Protein AF-D5GHF2-F1 (afdb_monomer)

pLDDT: mean 89.89, std 15.56, range [39.91, 98.56]

Sequence (178 aa):
MADIPEQTDSQILPQPGMESVSQVAEILALLQQLQQGQAALHEGQVSLQQAQTALQEGQAALQQGQTDFRGEQAALLEGQADILQQVDELRDEGSRQDKNSIARVINNNARLDDTLLEPFYGINGQLVPHFPPTLGHAKRLRSDRVDALLLALGLGVAGSLAVRQTRFKRYIGLRDDE

Secondary structure (DSSP, 8-state):
------------PPPTTHHHHHHHHHHHHHHHHHHHHHHHHHHHHHHHHHHHHHHHHHHHHHHHHHHHHHHHHHHHHHHHHHHHHHHHHHHHHHHHHHHHHHHHHHHTT--STTPBPPPPB-TTSSBPTT--SBHHHHHT--HHHHHHHHHHTT----S-HHHHHHHHHHHTTPPP--

Foldseek 3Di:
DDDDDDDDDPPDDDDPPPVVVVVVVVVVVVVVVVVVVVVVVVVVVVVVVVVVVVVVVVVVVVVVVVVVVVVVVVVVVVVVVVVVVVVVLVVLVVVQVVQLVVQLVQQLPADDQAAAGRFHQFSVSHTQPPGQGGNVSLVPDDLVRLQSNCVRNVHDSDDDPVVSSCVNCVSSNHDDDD

Solvent-accessible surface area (backbone atoms only — not comparable to full-atom values): 10115 Å² total; per-residue (Å²): 135,84,88,85,84,89,80,84,79,80,80,81,75,87,70,90,65,60,66,62,55,53,53,53,52,51,52,53,52,51,52,52,51,49,52,51,52,51,50,54,51,49,52,50,52,54,52,51,50,51,53,50,52,54,50,52,52,52,51,51,52,51,53,49,53,53,51,52,52,52,51,53,52,50,52,52,52,50,52,49,53,53,49,52,53,52,52,51,53,51,50,49,49,48,55,36,50,53,53,35,50,52,20,19,60,58,22,46,68,56,82,48,51,78,34,70,39,60,68,47,48,18,81,84,66,41,73,39,79,87,56,53,61,19,46,44,49,56,76,66,60,50,65,73,57,47,43,54,52,28,52,39,60,72,41,80,75,71,74,55,64,66,57,43,49,50,52,50,37,53,70,50,28,38,76,79,87,128

Organism: Tuber melanosporum (strain Mel28) (NCBI:txid656061)

Structure (mmCIF, N/CA/C/O backbone):
data_AF-D5GHF2-F1
#
_entry.id   AF-D5GHF2-F1
#
loop_
_atom_site.group_PDB
_atom_site.id
_atom_site.type_symbol
_atom_site.label_atom_id
_atom_site.label_alt_id
_atom_site.label_comp_id
_atom_site.label_asym_id
_atom_site.label_entity_id
_atom_site.label_seq_id
_atom_site.pdbx_PDB_ins_code
_atom_site.Cartn_x
_atom_site.Cartn_y
_atom_site.Cartn_z
_atom_site.occupancy
_atom_site.B_iso_or_equiv
_atom_site.auth_seq_id
_atom_site.auth_comp_id
_atom_site.auth_asym_id
_atom_site.auth_atom_id
_atom_site.pdbx_PDB_model_num
ATOM 1 N N . MET A 1 1 ? -44.697 -1.877 135.634 1.00 39.91 1 MET A N 1
ATOM 2 C CA . MET A 1 1 ? -45.673 -1.977 134.528 1.00 39.91 1 MET A CA 1
ATOM 3 C C . MET A 1 1 ? -45.343 -0.811 133.597 1.00 39.91 1 MET A C 1
ATOM 5 O O . MET A 1 1 ? -45.721 0.297 133.934 1.00 39.91 1 MET A O 1
ATOM 9 N N . ALA A 1 2 ? -44.311 -0.902 132.744 1.00 41.69 2 ALA A N 1
ATOM 10 C CA . ALA A 1 2 ? -44.258 -1.582 131.430 1.00 41.69 2 ALA A CA 1
ATOM 11 C C . ALA A 1 2 ? -45.356 -1.015 130.501 1.00 41.69 2 ALA A C 1
ATOM 13 O O . ALA A 1 2 ? -46.515 -1.352 130.712 1.00 41.69 2 ALA A O 1
ATOM 14 N N . ASP A 1 3 ? -45.119 0.084 129.776 1.00 46.72 3 ASP A N 1
ATOM 15 C CA . ASP A 1 3 ? -44.357 0.266 128.514 1.00 46.72 3 ASP A CA 1
ATOM 16 C C . ASP A 1 3 ? -45.154 -0.210 127.280 1.00 46.72 3 ASP A C 1
ATOM 18 O O . ASP A 1 3 ? -45.457 -1.394 127.148 1.00 46.72 3 ASP A O 1
ATOM 22 N N . ILE A 1 4 ? -45.538 0.739 126.417 1.00 42.16 4 ILE A N 1
ATOM 23 C CA . ILE A 1 4 ? -46.187 0.515 125.114 1.00 42.16 4 ILE A CA 1
ATOM 24 C C . ILE A 1 4 ? -45.544 1.485 124.113 1.00 42.16 4 ILE A C 1
ATOM 26 O O . ILE A 1 4 ? -45.724 2.696 124.270 1.00 42.16 4 ILE A O 1
ATOM 30 N N . PRO A 1 5 ? -44.857 0.999 123.066 1.00 54.38 5 PRO A N 1
ATOM 31 C CA . PRO A 1 5 ? -44.551 1.795 121.892 1.00 54.38 5 PRO A CA 1
ATOM 32 C C . PRO A 1 5 ? -45.565 1.512 120.774 1.00 54.38 5 PRO A C 1
ATOM 34 O O . PRO A 1 5 ? -45.896 0.368 120.465 1.00 54.38 5 PRO A O 1
ATOM 37 N N . GLU A 1 6 ? -46.041 2.583 120.150 1.00 46.91 6 GLU A N 1
ATOM 38 C CA . GLU A 1 6 ? -46.892 2.569 118.964 1.00 46.91 6 GLU A CA 1
ATOM 39 C C . GLU A 1 6 ? -45.982 2.610 117.723 1.00 46.91 6 GLU A C 1
ATOM 41 O O . GLU A 1 6 ? -45.467 3.662 117.345 1.00 46.91 6 GLU A O 1
ATOM 46 N N . GLN A 1 7 ? -45.716 1.450 117.112 1.00 46.84 7 GLN A N 1
ATOM 47 C CA . GLN A 1 7 ? -45.112 1.379 115.778 1.00 46.84 7 GLN A CA 1
ATOM 48 C C . GLN A 1 7 ? -46.223 1.339 114.728 1.00 46.84 7 GLN A C 1
ATOM 50 O O . GLN A 1 7 ? -46.956 0.362 114.598 1.00 46.84 7 GLN A O 1
ATOM 55 N N . THR A 1 8 ? -46.333 2.431 113.979 1.00 46.12 8 THR A N 1
ATOM 56 C CA . THR A 1 8 ? -47.147 2.551 112.772 1.00 46.12 8 THR A CA 1
ATOM 57 C C . THR A 1 8 ? -46.441 1.836 111.624 1.00 46.12 8 THR A C 1
ATOM 59 O O . THR A 1 8 ? -45.516 2.362 111.007 1.00 46.12 8 THR A O 1
ATOM 62 N N . ASP A 1 9 ? -46.885 0.616 111.342 1.00 44.94 9 ASP A N 1
ATOM 63 C CA . ASP A 1 9 ? -46.456 -0.172 110.192 1.00 44.94 9 ASP A CA 1
ATOM 64 C C . ASP 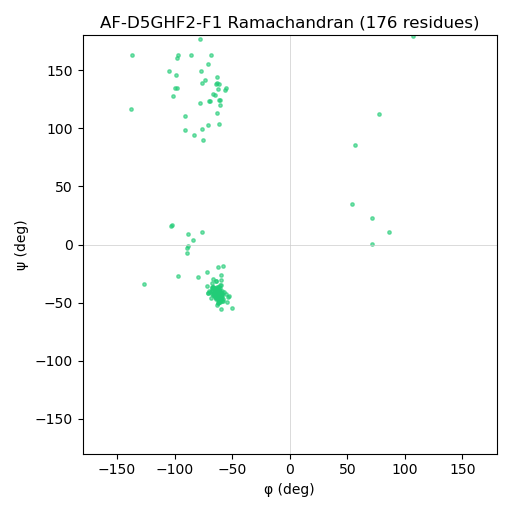A 1 9 ? -47.274 0.273 108.965 1.00 44.94 9 ASP A C 1
ATOM 66 O O . ASP A 1 9 ? -48.417 -0.138 108.751 1.00 44.94 9 ASP A O 1
ATOM 70 N N . SER A 1 10 ? -46.724 1.212 108.190 1.00 46.22 10 SER A N 1
ATOM 71 C CA . SER A 1 10 ? -47.306 1.631 106.911 1.00 46.22 10 SER A CA 1
ATOM 72 C C . SER A 1 10 ? -47.040 0.558 105.857 1.00 46.22 10 SER A C 1
ATOM 74 O O . SER A 1 10 ? -46.039 0.601 105.143 1.00 46.22 10 SER A O 1
ATOM 76 N N . GLN A 1 11 ? -47.958 -0.402 105.746 1.00 47.00 11 GLN A N 1
ATOM 77 C CA . GLN A 1 11 ? -48.045 -1.301 104.598 1.00 47.00 11 GLN A CA 1
ATOM 78 C C . GLN A 1 11 ? -48.324 -0.490 103.327 1.00 47.00 11 GLN A C 1
ATOM 80 O O . GLN A 1 11 ? -49.441 -0.042 103.068 1.00 47.00 11 GLN A O 1
ATOM 85 N N . ILE A 1 12 ? -47.284 -0.313 102.516 1.00 50.50 12 ILE A N 1
ATOM 86 C CA . ILE A 1 12 ? -47.391 0.165 101.140 1.00 50.50 12 ILE A CA 1
ATOM 87 C C . ILE A 1 12 ? -48.023 -0.970 100.323 1.00 50.50 12 ILE A C 1
ATOM 89 O O . ILE A 1 12 ? -47.364 -1.958 100.001 1.00 50.50 12 ILE A O 1
ATOM 93 N N . LEU A 1 13 ? -49.315 -0.845 100.008 1.00 49.00 13 LEU A N 1
ATOM 94 C CA . LEU A 1 13 ? -49.972 -1.693 99.012 1.00 49.00 13 LEU A CA 1
ATOM 95 C C . LEU A 1 13 ? -49.334 -1.475 97.623 1.00 49.00 13 LEU A C 1
ATOM 97 O O . LEU A 1 13 ? -49.103 -0.323 97.241 1.00 49.00 13 LEU A O 1
ATOM 101 N N . PRO A 1 14 ? -49.114 -2.535 96.823 1.00 51.91 14 PRO A N 1
ATOM 102 C CA . PRO A 1 14 ? -48.697 -2.383 95.436 1.00 51.91 14 PRO A CA 1
ATOM 103 C C . PRO A 1 14 ? -49.859 -1.819 94.606 1.00 51.91 14 PRO A C 1
ATOM 105 O O . PRO A 1 14 ? -50.960 -2.370 94.589 1.00 51.91 14 PRO A O 1
ATOM 108 N N . GLN A 1 15 ? -49.623 -0.688 93.938 1.00 52.28 15 GLN A N 1
ATOM 109 C CA . GLN A 1 15 ? -50.611 -0.009 93.098 1.00 52.28 15 GLN A CA 1
ATOM 110 C C . GLN A 1 15 ? -50.756 -0.713 91.729 1.00 52.28 15 GLN A C 1
ATOM 112 O O . GLN A 1 15 ? -49.781 -0.760 90.978 1.00 52.28 15 GLN A O 1
ATOM 117 N N . PRO A 1 16 ? -51.958 -1.177 91.334 1.00 52.69 16 PRO A N 1
ATOM 118 C CA . PRO A 1 16 ? -52.186 -1.976 90.119 1.00 52.69 16 PRO A CA 1
ATOM 119 C C . PRO A 1 16 ? -52.169 -1.186 88.788 1.00 52.69 16 PRO A C 1
ATOM 121 O O . PRO A 1 16 ? -52.554 -1.714 87.750 1.00 52.69 16 PRO A O 1
ATOM 124 N N . GLY A 1 17 ? -51.738 0.082 88.783 1.00 56.25 17 GLY A N 1
ATOM 125 C CA . GLY A 1 17 ? -51.755 0.948 87.592 1.00 56.25 17 GLY A CA 1
ATOM 126 C C . GLY A 1 17 ? -50.435 1.047 86.817 1.00 56.25 17 GLY A C 1
ATOM 127 O O . GLY A 1 17 ? -50.460 1.290 85.611 1.00 56.25 17 GLY A O 1
ATOM 128 N N . MET A 1 18 ? -49.281 0.851 87.468 1.00 53.31 18 MET A N 1
ATOM 129 C CA . MET A 1 18 ? -47.971 1.134 86.852 1.00 53.31 18 MET A CA 1
ATOM 130 C C . MET A 1 18 ? -47.464 0.034 85.903 1.00 53.31 18 MET A C 1
ATOM 132 O O . MET A 1 18 ? -46.771 0.351 84.938 1.00 53.31 18 MET A O 1
ATOM 136 N N . GLU A 1 19 ? -47.845 -1.233 86.103 1.00 58.78 19 GLU A N 1
ATOM 137 C CA . GLU A 1 19 ? -47.429 -2.340 85.219 1.00 58.78 19 GLU A CA 1
ATOM 138 C C . GLU A 1 19 ? -48.016 -2.219 83.801 1.00 58.78 19 GLU A C 1
ATOM 140 O O . GLU A 1 19 ? -47.320 -2.477 82.819 1.00 58.78 19 GLU A O 1
ATOM 145 N N . SER A 1 20 ? -49.263 -1.747 83.668 1.00 66.06 20 SER A N 1
ATOM 146 C CA . SER A 1 20 ? -49.918 -1.571 82.358 1.00 66.06 20 SER A CA 1
ATOM 147 C C . SER A 1 20 ? -49.278 -0.466 81.508 1.00 66.06 20 SER A C 1
ATOM 149 O O . SER A 1 20 ? -49.139 -0.605 80.293 1.00 66.06 20 SER A O 1
ATOM 151 N N . VAL A 1 21 ? -48.825 0.618 82.147 1.00 75.00 21 VAL A N 1
ATOM 152 C CA . VAL A 1 21 ? -48.155 1.744 81.479 1.00 75.00 21 VAL A CA 1
ATOM 153 C C . VAL A 1 21 ? -46.749 1.340 81.028 1.00 75.00 21 VAL A C 1
ATOM 155 O O . VAL A 1 21 ? -46.321 1.723 79.940 1.00 75.00 21 VAL A O 1
ATOM 158 N N . SER A 1 22 ? -46.059 0.509 81.817 1.00 81.31 22 SER A N 1
ATOM 159 C CA . SER A 1 22 ? -44.748 -0.042 81.458 1.00 81.31 22 SER A CA 1
ATOM 160 C C . SER A 1 22 ? -44.809 -0.957 80.227 1.00 81.31 22 SER A C 1
ATOM 162 O O . SER A 1 22 ? -43.970 -0.840 79.338 1.00 81.31 22 SER A O 1
ATOM 164 N N . GLN A 1 23 ? -45.832 -1.813 80.122 1.00 83.81 23 GLN A N 1
ATOM 165 C CA . GLN A 1 23 ? -46.035 -2.682 78.952 1.00 83.81 23 GLN A CA 1
ATOM 166 C C . GLN A 1 23 ? -46.329 -1.892 77.667 1.00 83.81 23 GLN A C 1
ATOM 168 O O . GLN A 1 23 ? -45.814 -2.220 76.600 1.00 83.81 23 GLN A O 1
ATOM 173 N N . VAL A 1 24 ? -47.125 -0.820 77.748 1.00 87.88 24 VAL A N 1
ATOM 174 C CA . VAL A 1 24 ? -47.392 0.050 76.588 1.00 87.88 24 VAL A CA 1
ATOM 175 C C . VAL A 1 24 ? -46.118 0.768 76.129 1.00 87.88 24 VAL A C 1
ATOM 177 O O . VAL A 1 24 ? -45.885 0.888 74.925 1.00 87.88 24 VAL A O 1
ATOM 180 N N . ALA A 1 25 ? -45.267 1.206 77.062 1.00 89.38 25 ALA A N 1
ATOM 181 C CA . ALA A 1 25 ? -43.983 1.823 76.735 1.00 89.38 25 ALA A CA 1
ATOM 182 C C . ALA A 1 25 ? -43.026 0.845 76.025 1.00 89.38 25 ALA A C 1
ATOM 184 O O . ALA A 1 25 ? -42.397 1.222 75.036 1.00 89.38 25 ALA A O 1
ATOM 185 N N . GLU A 1 26 ? -42.964 -0.416 76.464 1.00 92.25 26 GLU A N 1
ATOM 186 C CA . GLU A 1 26 ? -42.186 -1.465 75.787 1.00 92.25 26 GLU A CA 1
ATOM 187 C C . GLU A 1 26 ? -42.697 -1.755 74.370 1.00 92.25 26 GLU A C 1
ATOM 189 O O . GLU A 1 26 ? -41.899 -1.869 73.440 1.00 92.25 26 GLU A O 1
ATOM 194 N N . ILE A 1 27 ? -44.018 -1.820 74.173 1.00 92.19 27 ILE A N 1
ATOM 195 C CA . ILE A 1 27 ? -44.618 -2.035 72.847 1.00 92.19 27 ILE A CA 1
ATOM 196 C C . ILE A 1 27 ? -44.282 -0.877 71.897 1.00 92.19 27 ILE A C 1
ATOM 198 O O . ILE A 1 27 ? -43.937 -1.111 70.737 1.00 92.19 27 ILE A O 1
ATOM 202 N N . LEU A 1 28 ? -44.352 0.369 72.374 1.00 94.19 28 LEU A N 1
ATOM 203 C CA . LEU A 1 28 ? -43.978 1.543 71.579 1.00 94.19 28 LEU A CA 1
ATOM 204 C C . LEU A 1 28 ? -42.489 1.529 71.209 1.00 94.19 28 LEU A C 1
ATOM 206 O O . LEU A 1 28 ? -42.150 1.812 70.060 1.00 94.19 28 LEU A O 1
ATOM 210 N N . ALA A 1 29 ? -41.614 1.144 72.142 1.00 93.94 29 ALA A N 1
ATOM 211 C CA . ALA A 1 29 ? -40.185 1.000 71.876 1.00 93.94 29 ALA A CA 1
ATOM 212 C C . ALA A 1 29 ? -39.909 -0.083 70.817 1.00 93.94 29 ALA A C 1
ATOM 214 O O . ALA A 1 29 ? -39.158 0.156 69.871 1.00 93.94 29 ALA A O 1
ATOM 215 N N . LEU A 1 30 ? -40.577 -1.238 70.912 1.00 94.75 30 LEU A N 1
ATOM 216 C CA . LEU A 1 30 ? -40.499 -2.320 69.924 1.00 94.75 30 LEU A CA 1
ATOM 217 C C . LEU A 1 30 ? -40.975 -1.881 68.533 1.00 94.75 30 LEU A C 1
ATOM 219 O O . LEU A 1 30 ? -40.320 -2.186 67.537 1.00 94.75 30 LEU A O 1
ATOM 223 N N . LEU A 1 31 ? -42.083 -1.139 68.447 1.00 95.38 31 LEU A N 1
ATOM 224 C CA . LEU A 1 31 ? -42.582 -0.592 67.180 1.00 95.38 31 LEU A CA 1
ATOM 225 C C . LEU A 1 31 ? -41.596 0.401 66.562 1.00 95.38 31 LEU A C 1
ATOM 227 O O . LEU A 1 31 ? -41.350 0.352 65.356 1.00 95.38 31 LEU A O 1
ATOM 231 N N . GLN A 1 32 ? -41.001 1.270 67.377 1.00 95.75 32 GLN A N 1
ATOM 232 C CA . GLN A 1 32 ? -39.997 2.223 66.913 1.00 95.75 32 GLN A CA 1
ATOM 233 C C . GLN A 1 32 ? -38.737 1.506 66.406 1.00 95.75 32 GLN A C 1
ATOM 235 O O . GLN A 1 32 ? -38.189 1.865 65.363 1.00 95.75 32 GLN A O 1
ATOM 240 N N . GLN A 1 33 ? -38.309 0.451 67.097 1.00 96.06 33 GLN A N 1
ATOM 241 C CA . GLN A 1 33 ? -37.173 -0.370 66.693 1.00 96.06 33 GLN A CA 1
ATOM 242 C C . GLN A 1 33 ? -37.464 -1.151 65.401 1.00 96.06 33 GLN A C 1
ATOM 244 O O . GLN A 1 33 ? -36.602 -1.244 64.527 1.00 96.06 33 GLN A O 1
ATOM 249 N N . LEU A 1 34 ? -38.696 -1.641 65.225 1.00 96.62 34 LEU A N 1
ATOM 250 C CA . LEU A 1 34 ? -39.145 -2.273 63.984 1.00 96.62 34 LEU A CA 1
ATOM 251 C C . LEU A 1 34 ? -39.143 -1.278 62.815 1.00 96.62 34 LEU A C 1
ATOM 253 O O . LEU A 1 34 ? -38.664 -1.614 61.733 1.00 96.62 34 LEU A O 1
ATOM 257 N N . GLN A 1 35 ? -39.634 -0.054 63.027 1.00 96.00 35 GLN A N 1
ATOM 258 C CA . GLN A 1 35 ? -39.611 1.002 62.009 1.00 96.00 35 GLN A CA 1
ATOM 259 C C . GLN A 1 35 ? -38.181 1.359 61.591 1.00 96.00 35 GLN A C 1
ATOM 261 O O . GLN A 1 35 ? -37.904 1.475 60.399 1.00 96.00 35 GLN A O 1
ATOM 266 N N . GLN A 1 36 ? -37.256 1.472 62.548 1.00 96.00 36 GLN A N 1
ATOM 267 C CA . GLN A 1 36 ? -35.837 1.692 62.252 1.00 96.00 36 GLN A CA 1
ATOM 268 C C . GLN A 1 36 ? -35.225 0.516 61.483 1.00 96.00 36 GLN A C 1
ATOM 270 O O . GLN A 1 36 ? -34.508 0.729 60.508 1.00 96.00 36 GLN A O 1
ATOM 275 N N . GLY A 1 37 ? -35.548 -0.722 61.869 1.00 97.44 37 GLY A N 1
ATOM 276 C CA . GLY A 1 37 ? -35.108 -1.920 61.153 1.00 97.44 37 GLY A CA 1
ATOM 277 C C . GLY A 1 37 ? -35.619 -1.970 59.710 1.00 97.44 37 GLY A C 1
ATOM 278 O O . GLY A 1 37 ? -34.861 -2.308 58.803 1.00 97.44 37 GLY A O 1
ATOM 279 N N . GLN A 1 38 ? -36.876 -1.582 59.472 1.00 96.81 38 GLN A N 1
ATOM 280 C CA . GLN A 1 38 ? -37.437 -1.477 58.122 1.00 96.81 38 GLN A CA 1
ATOM 281 C C . GLN A 1 38 ? -36.754 -0.384 57.296 1.00 96.81 38 GLN A C 1
ATOM 283 O O . GLN A 1 38 ? -36.442 -0.622 56.131 1.00 96.81 38 GLN A O 1
ATOM 288 N N . ALA A 1 39 ? -36.489 0.782 57.891 1.00 96.62 39 ALA A N 1
ATOM 289 C CA . ALA A 1 39 ? -35.778 1.864 57.219 1.00 96.62 39 ALA A CA 1
ATOM 290 C C . ALA A 1 39 ? -34.361 1.432 56.809 1.00 96.62 39 ALA A C 1
ATOM 292 O O . ALA A 1 39 ? -33.996 1.559 55.642 1.00 96.62 39 ALA A O 1
ATOM 293 N N . ALA A 1 40 ? -33.608 0.818 57.726 1.00 97.44 40 ALA A N 1
ATOM 294 C CA . ALA A 1 40 ? -32.268 0.307 57.444 1.00 97.44 40 ALA A CA 1
ATOM 295 C C . ALA A 1 40 ? -32.272 -0.784 56.357 1.00 97.44 40 ALA A C 1
ATOM 297 O O . ALA A 1 40 ? -31.397 -0.813 55.492 1.00 97.44 40 ALA A O 1
ATOM 298 N N . LEU A 1 41 ? -33.271 -1.674 56.363 1.00 97.75 41 LEU A N 1
ATOM 299 C CA . LEU A 1 41 ? -33.417 -2.695 55.325 1.00 97.75 41 LEU A CA 1
ATOM 300 C C . LEU A 1 41 ? -33.722 -2.072 53.958 1.00 97.75 41 LEU A C 1
ATOM 302 O O . LEU A 1 41 ? -33.161 -2.508 52.953 1.00 97.75 41 LEU A O 1
ATOM 306 N N . HIS A 1 42 ? -34.573 -1.045 53.916 1.00 97.62 42 HIS A N 1
ATOM 307 C CA . HIS A 1 42 ? -34.876 -0.322 52.685 1.00 97.62 42 HIS A CA 1
ATOM 308 C C . HIS A 1 42 ? -33.637 0.393 52.128 1.00 97.62 42 HIS A C 1
ATOM 310 O O . HIS A 1 42 ? -33.333 0.260 50.944 1.00 97.62 42 HIS A O 1
ATOM 316 N N . GLU A 1 43 ? -32.867 1.072 52.981 1.00 97.81 43 GLU A N 1
ATOM 317 C CA . GLU A 1 43 ? -31.589 1.680 52.592 1.00 97.81 43 GLU A CA 1
ATOM 318 C C . GLU A 1 43 ? -30.600 0.633 52.058 1.00 97.81 43 GLU A C 1
ATOM 320 O O . GLU A 1 43 ? -29.977 0.838 51.013 1.00 97.81 43 GLU A O 1
ATOM 325 N N . GLY A 1 44 ? -30.510 -0.530 52.713 1.00 98.25 44 GLY A N 1
ATOM 326 C CA . GLY A 1 44 ? -29.691 -1.650 52.250 1.00 98.25 44 GLY A CA 1
ATOM 327 C C . GLY A 1 44 ? -30.109 -2.174 50.872 1.00 98.25 44 GLY A C 1
ATOM 328 O O . GLY A 1 44 ? -29.250 -2.450 50.034 1.00 98.25 44 GLY A O 1
ATOM 329 N N . GLN A 1 45 ? -31.414 -2.264 50.597 1.00 97.75 45 GLN A N 1
ATOM 330 C CA . GLN A 1 45 ? -31.932 -2.657 49.281 1.00 97.75 45 GLN A CA 1
ATOM 331 C C . GLN A 1 45 ? -31.576 -1.637 48.197 1.00 97.75 45 GLN A C 1
ATOM 333 O O . GLN A 1 45 ? -31.119 -2.028 47.122 1.00 97.75 45 GLN A O 1
ATOM 338 N N . VAL A 1 46 ? -31.733 -0.342 48.483 1.00 98.12 46 VAL A N 1
ATOM 339 C CA . VAL A 1 46 ? -31.361 0.730 47.548 1.00 98.12 46 VAL A CA 1
ATOM 340 C C . VAL A 1 46 ? -29.863 0.684 47.248 1.00 98.12 46 VAL A C 1
ATOM 342 O O . VAL A 1 46 ? -29.469 0.734 46.083 1.00 98.12 46 VAL A O 1
ATOM 345 N N . SER A 1 47 ? -29.025 0.521 48.275 1.00 98.31 47 SER A N 1
ATOM 346 C CA . SER A 1 47 ? -27.571 0.419 48.111 1.00 98.31 47 SER A CA 1
ATOM 347 C C . SER A 1 47 ? -27.168 -0.802 47.277 1.00 98.31 47 SER A C 1
ATOM 349 O O . SER A 1 47 ? -26.357 -0.689 46.356 1.00 98.31 47 SER A O 1
ATOM 351 N N . LEU A 1 48 ? -27.783 -1.961 47.531 1.00 98.38 48 LEU A N 1
ATOM 352 C CA . LEU A 1 48 ? -27.538 -3.173 46.749 1.00 98.38 48 LEU A CA 1
ATOM 353 C C . LEU A 1 48 ? -27.920 -2.980 45.279 1.00 98.38 48 LEU A C 1
ATOM 355 O O . LEU A 1 48 ? -27.187 -3.410 44.389 1.00 98.38 48 LEU A O 1
ATOM 359 N N . GLN A 1 49 ? -29.045 -2.319 45.015 1.00 98.25 49 GLN A N 1
ATOM 360 C CA . GLN A 1 49 ? -29.500 -2.069 43.653 1.00 98.25 49 GLN A CA 1
ATOM 361 C C . GLN A 1 49 ? -28.567 -1.107 42.909 1.00 98.25 49 GLN A C 1
ATOM 363 O O . GLN A 1 49 ? -28.234 -1.354 41.752 1.00 98.25 49 GLN A O 1
ATOM 368 N N . GLN A 1 50 ? -28.056 -0.076 43.585 1.00 98.19 50 GLN A N 1
ATOM 369 C CA . GLN A 1 50 ? -27.025 0.806 43.028 1.00 98.19 50 GLN A CA 1
ATOM 370 C C . GLN A 1 50 ? -25.733 0.044 42.706 1.00 98.19 50 GLN A C 1
ATOM 372 O O . GLN A 1 50 ? -25.174 0.214 41.623 1.00 98.19 50 GLN A O 1
ATOM 377 N N . ALA A 1 51 ? -25.281 -0.834 43.606 1.00 98.19 51 ALA A N 1
ATOM 378 C CA . ALA A 1 51 ? -24.095 -1.657 43.377 1.00 98.19 51 ALA A CA 1
ATOM 379 C C . ALA A 1 51 ? -24.272 -2.616 42.186 1.00 98.19 51 ALA A C 1
ATOM 381 O O . ALA A 1 51 ? -23.337 -2.815 41.410 1.00 98.19 51 ALA A O 1
ATOM 382 N N . GLN A 1 52 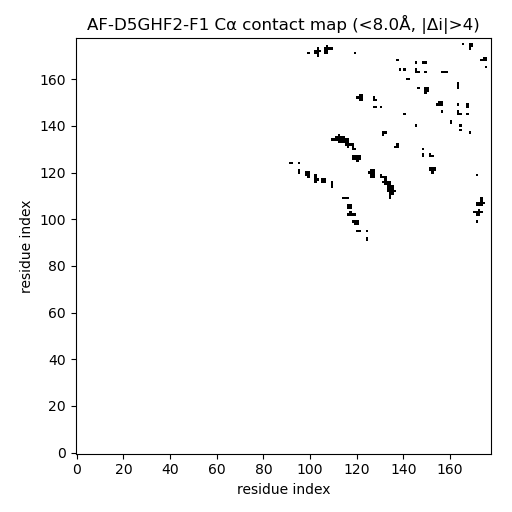? -25.470 -3.182 42.004 1.00 98.19 52 GLN A N 1
ATOM 383 C CA . GLN A 1 52 ? -25.788 -4.019 40.844 1.00 98.19 52 GLN A CA 1
ATOM 384 C C . GLN A 1 52 ? -25.744 -3.229 39.534 1.00 98.19 52 GLN A C 1
ATOM 386 O O . GLN A 1 52 ? -25.153 -3.709 38.568 1.00 98.19 52 GLN A O 1
ATOM 391 N N . THR A 1 53 ? -26.309 -2.019 39.505 1.00 98.31 53 THR A N 1
ATOM 392 C CA . THR A 1 53 ? -26.239 -1.143 38.327 1.00 98.31 53 THR A CA 1
ATOM 393 C C . THR A 1 53 ? -24.791 -0.799 37.982 1.00 98.31 53 THR A C 1
ATOM 395 O O . THR A 1 53 ? -24.370 -1.001 36.846 1.00 98.31 53 THR A O 1
ATOM 398 N N . ALA A 1 54 ? -23.990 -0.385 38.969 1.00 98.38 54 ALA A N 1
ATOM 399 C CA . ALA A 1 54 ? -22.578 -0.067 38.755 1.00 98.38 54 ALA A CA 1
ATOM 400 C C . ALA A 1 54 ? -21.779 -1.276 38.232 1.00 98.38 54 ALA A C 1
ATOM 402 O O . ALA A 1 54 ? -20.906 -1.134 37.375 1.00 98.38 54 ALA A O 1
ATOM 403 N N . LEU A 1 55 ? -22.092 -2.486 38.709 1.00 98.50 55 LEU A N 1
ATOM 404 C CA . LEU A 1 55 ? -21.468 -3.710 38.211 1.00 98.50 55 LEU A CA 1
ATOM 405 C C . LEU A 1 55 ? -21.835 -3.984 36.746 1.00 98.50 55 LEU A C 1
ATOM 407 O O . LEU A 1 55 ? -20.959 -4.353 35.965 1.00 98.50 55 LEU A O 1
ATOM 411 N N . GLN A 1 56 ? -23.100 -3.798 36.365 1.00 98.38 56 GLN A N 1
ATOM 412 C CA . GLN A 1 56 ? -23.547 -3.965 34.978 1.00 98.38 56 GLN A CA 1
ATOM 413 C C . GLN A 1 56 ? -22.873 -2.955 34.043 1.00 98.38 56 GLN A C 1
ATOM 415 O O . GLN A 1 56 ? -22.398 -3.331 32.972 1.00 98.38 56 GLN A O 1
ATOM 420 N N . GLU A 1 57 ? -22.762 -1.696 34.467 1.00 98.38 57 GLU A N 1
ATOM 421 C CA . GLU A 1 57 ? -22.046 -0.657 33.722 1.00 98.38 57 GLU A CA 1
ATOM 422 C C . GLU A 1 57 ? -20.560 -1.004 33.558 1.00 98.38 57 GLU A C 1
ATOM 424 O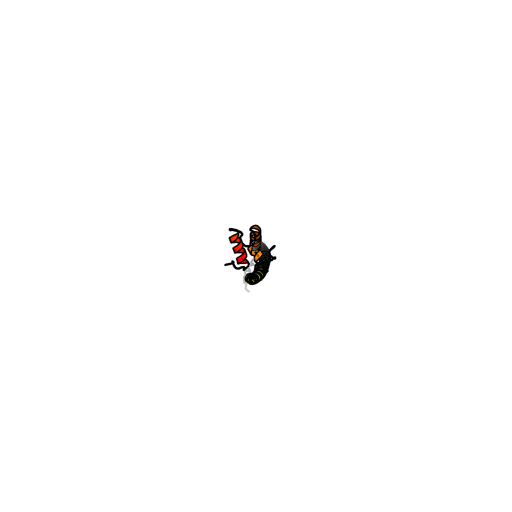 O . GLU A 1 57 ? -20.023 -0.935 32.451 1.00 98.38 57 GLU A O 1
ATOM 429 N N . GLY A 1 58 ? -19.903 -1.469 34.626 1.00 98.56 58 GLY A N 1
ATOM 430 C CA . GLY A 1 58 ? -18.512 -1.924 34.570 1.00 98.56 58 GLY A CA 1
ATOM 431 C C . GLY A 1 58 ? -18.308 -3.116 33.627 1.00 98.56 58 GLY A C 1
ATOM 432 O O . GLY A 1 58 ? -17.326 -3.164 32.885 1.00 98.56 58 GLY A O 1
ATOM 433 N N . GLN A 1 59 ? -19.252 -4.061 33.598 1.00 98.44 59 GLN A N 1
ATOM 434 C CA . GLN A 1 59 ? -19.228 -5.187 32.660 1.00 98.44 59 GLN A CA 1
ATOM 435 C C . GLN A 1 59 ? -19.397 -4.731 31.209 1.00 98.44 59 GLN A C 1
ATOM 437 O O . GLN A 1 59 ? -18.681 -5.224 30.335 1.00 98.44 59 GLN A O 1
ATOM 442 N N . ALA A 1 60 ? -20.303 -3.787 30.948 1.00 98.38 60 ALA A N 1
ATOM 443 C CA . ALA A 1 60 ? -20.501 -3.224 29.617 1.00 98.38 60 ALA A CA 1
ATOM 444 C C . ALA A 1 60 ? -19.247 -2.478 29.133 1.00 98.38 60 ALA A C 1
ATOM 446 O O . ALA A 1 60 ? -18.783 -2.712 28.018 1.00 98.38 60 ALA A O 1
ATOM 447 N N . ALA A 1 61 ? -18.638 -1.658 29.994 1.00 98.44 61 ALA A N 1
ATOM 448 C CA . ALA A 1 61 ? -17.394 -0.957 29.683 1.00 98.44 61 ALA A CA 1
ATOM 449 C C . ALA A 1 61 ? -16.243 -1.930 29.381 1.00 98.44 61 ALA A C 1
ATOM 451 O O . ALA A 1 61 ? -15.486 -1.725 28.432 1.00 98.44 61 ALA A O 1
ATOM 452 N N . LEU A 1 62 ? -16.134 -3.027 30.138 1.00 98.56 62 LEU A N 1
ATOM 453 C CA . LEU A 1 62 ? -15.123 -4.053 29.888 1.00 98.56 62 LEU A CA 1
ATOM 454 C C . LEU A 1 62 ? -15.341 -4.762 28.542 1.00 98.56 62 LEU A C 1
ATOM 456 O O . LEU A 1 62 ? -14.376 -5.004 27.820 1.00 98.56 62 LEU A O 1
ATOM 460 N N . GLN A 1 63 ? -16.588 -5.089 28.190 1.00 98.38 63 GLN A N 1
ATOM 461 C CA . GLN A 1 63 ? -16.913 -5.688 26.890 1.00 98.38 63 GLN A CA 1
ATOM 462 C C . GLN A 1 63 ? -16.593 -4.741 25.731 1.00 98.38 63 GLN A C 1
ATOM 464 O O . GLN A 1 63 ? -16.050 -5.179 24.712 1.00 98.38 63 GLN A O 1
ATOM 469 N N . GLN A 1 64 ? -16.873 -3.447 25.903 1.00 98.25 64 GLN A N 1
ATOM 470 C CA . GLN A 1 64 ? -16.506 -2.435 24.920 1.00 98.25 64 GLN A CA 1
ATOM 471 C C . GLN A 1 64 ? -14.985 -2.371 24.749 1.00 98.25 64 GLN A C 1
ATOM 473 O O . GLN A 1 64 ? -14.498 -2.552 23.638 1.00 98.25 64 GLN A O 1
ATOM 478 N N . GLY A 1 65 ? -14.227 -2.262 25.844 1.00 98.56 65 GLY A N 1
ATOM 479 C CA . GLY A 1 65 ? -12.762 -2.231 25.783 1.00 98.56 65 GLY A CA 1
ATOM 480 C C . GLY A 1 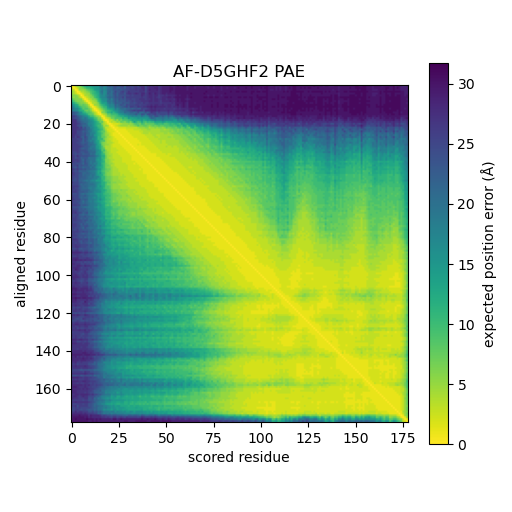65 ? -12.146 -3.487 25.154 1.00 98.56 65 GLY A C 1
ATOM 481 O O . GLY A 1 65 ? -11.163 -3.397 24.425 1.00 98.56 65 GLY A O 1
ATOM 482 N N . GLN A 1 66 ? -12.739 -4.669 25.364 1.00 98.31 66 GLN A N 1
ATOM 483 C CA . GLN A 1 66 ? -12.310 -5.893 24.673 1.00 98.31 66 GLN A CA 1
ATOM 484 C C . GLN A 1 66 ? -12.571 -5.843 23.165 1.00 98.31 66 GLN A C 1
ATOM 486 O O . GLN A 1 66 ? -11.783 -6.385 22.389 1.00 98.31 66 GLN A O 1
ATOM 491 N N . THR A 1 67 ? -13.678 -5.229 22.753 1.00 98.12 67 THR A N 1
ATOM 492 C CA . THR A 1 67 ? -14.023 -5.058 21.338 1.00 98.12 67 THR A CA 1
ATOM 493 C C . THR A 1 67 ? -13.061 -4.081 20.673 1.00 98.12 67 THR A C 1
ATOM 495 O O . THR A 1 67 ? -12.507 -4.404 19.624 1.00 98.12 67 THR A O 1
ATOM 498 N N . ASP A 1 68 ? -12.786 -2.953 21.327 1.00 98.31 68 ASP A N 1
ATOM 499 C CA . ASP A 1 68 ? -11.849 -1.939 20.842 1.00 98.31 68 ASP A CA 1
ATOM 500 C C . ASP A 1 68 ? -10.438 -2.525 20.704 1.00 98.31 68 ASP A C 1
ATOM 502 O O . ASP A 1 68 ? -9.835 -2.446 19.636 1.00 98.31 68 ASP A O 1
ATOM 506 N N . PHE A 1 69 ? -9.957 -3.242 21.727 1.00 98.38 69 PHE A N 1
ATOM 507 C CA . PHE A 1 69 ? -8.651 -3.908 21.692 1.00 98.38 69 PHE A CA 1
ATOM 508 C C . PHE A 1 69 ? -8.530 -4.930 20.551 1.00 98.38 69 PHE A C 1
ATOM 510 O O . PHE A 1 69 ? -7.491 -5.032 19.897 1.00 98.38 69 PHE A O 1
ATOM 517 N N . ARG A 1 70 ? -9.593 -5.698 20.278 1.00 98.19 70 ARG A N 1
ATOM 518 C CA . ARG A 1 70 ? -9.620 -6.618 19.128 1.00 98.19 70 ARG A CA 1
ATOM 519 C C . ARG A 1 70 ? -9.579 -5.862 17.800 1.00 98.19 70 ARG A C 1
ATOM 521 O O . ARG A 1 70 ? -8.918 -6.329 16.875 1.00 98.19 70 ARG A O 1
ATOM 528 N N . GLY A 1 71 ? -10.252 -4.715 17.715 1.00 98.38 71 GLY A N 1
ATOM 529 C CA . GLY A 1 71 ? -10.200 -3.828 16.553 1.00 98.38 71 GLY A CA 1
ATOM 530 C C . GLY A 1 71 ? -8.792 -3.289 16.299 1.00 98.38 71 GLY A C 1
ATOM 531 O O . GLY A 1 71 ? -8.282 -3.402 15.187 1.00 98.38 71 GLY A O 1
ATOM 532 N N . GLU A 1 72 ? -8.123 -2.791 17.339 1.00 98.38 72 GLU A N 1
ATOM 533 C CA . GLU A 1 72 ? -6.738 -2.311 17.253 1.00 98.38 72 GLU A CA 1
ATOM 534 C C . GLU A 1 72 ? -5.762 -3.426 16.853 1.00 98.38 72 GLU A C 1
ATOM 536 O O . GLU A 1 72 ? -4.890 -3.216 16.010 1.00 98.38 72 GLU A O 1
ATOM 541 N N . GLN A 1 73 ? -5.927 -4.635 17.401 1.00 98.31 73 GLN A N 1
ATOM 542 C CA . GLN A 1 73 ? -5.106 -5.786 17.019 1.00 98.31 73 GLN A CA 1
ATOM 543 C C . GLN A 1 73 ? -5.283 -6.149 15.537 1.00 98.31 73 GLN A C 1
ATOM 545 O O . GLN A 1 73 ? -4.296 -6.447 14.863 1.00 98.31 73 GLN A O 1
ATOM 550 N N . ALA A 1 74 ? -6.514 -6.115 15.020 1.00 98.06 74 ALA A N 1
ATOM 551 C CA . ALA A 1 74 ? -6.780 -6.370 13.607 1.00 98.06 74 ALA A CA 1
ATOM 552 C C . ALA A 1 74 ? -6.123 -5.309 12.710 1.00 98.06 74 ALA A C 1
ATOM 554 O O . ALA A 1 74 ? -5.420 -5.667 11.767 1.00 98.06 74 ALA A O 1
ATOM 555 N N . ALA A 1 75 ? -6.264 -4.026 13.057 1.00 98.25 75 ALA A N 1
ATOM 556 C CA . ALA A 1 75 ? -5.633 -2.927 12.327 1.00 98.25 75 ALA A CA 1
ATOM 557 C C . ALA A 1 75 ? -4.095 -3.022 12.336 1.00 98.25 75 ALA A C 1
ATOM 559 O O . ALA A 1 75 ? -3.441 -2.739 11.335 1.00 98.25 75 ALA A O 1
ATOM 560 N N . LEU A 1 76 ? -3.497 -3.467 13.447 1.00 98.38 76 LEU A N 1
ATOM 561 C CA . LEU A 1 76 ? -2.052 -3.683 13.534 1.00 98.38 76 LEU A CA 1
ATOM 562 C C . LEU A 1 76 ? -1.571 -4.831 12.632 1.00 98.38 76 LEU A C 1
ATOM 564 O O . LEU A 1 76 ? -0.471 -4.765 12.081 1.00 98.38 76 LEU A O 1
ATOM 568 N N . LEU A 1 77 ? -2.355 -5.904 12.506 1.00 98.00 77 LEU A N 1
ATOM 569 C CA . LEU A 1 77 ? -2.032 -7.015 11.605 1.00 98.00 77 LEU A CA 1
ATOM 570 C C . LEU A 1 77 ? -2.145 -6.595 10.137 1.00 98.00 77 LEU A C 1
ATOM 572 O O . LEU A 1 77 ? -1.269 -6.941 9.347 1.00 98.00 77 LEU A O 1
ATOM 576 N N . GLU A 1 78 ? -3.170 -5.817 9.794 1.00 97.88 78 GLU A N 1
ATOM 577 C CA . GLU A 1 78 ? -3.337 -5.231 8.460 1.00 97.88 78 GLU A CA 1
ATOM 578 C C . GLU A 1 78 ? -2.163 -4.304 8.118 1.00 97.88 78 GLU A C 1
ATOM 580 O O . GLU A 1 78 ? -1.481 -4.515 7.118 1.00 97.88 78 GLU A O 1
ATOM 585 N N . GLY A 1 79 ? -1.814 -3.380 9.019 1.00 98.12 79 GLY A N 1
ATOM 586 C CA . GLY A 1 79 ? -0.668 -2.491 8.826 1.00 98.12 79 GLY A CA 1
ATOM 587 C C . GLY A 1 79 ? 0.670 -3.231 8.682 1.00 98.12 79 GLY A C 1
ATOM 588 O O . GLY A 1 79 ? 1.530 -2.809 7.914 1.00 98.12 79 GLY A O 1
ATOM 589 N N . GLN A 1 80 ? 0.865 -4.358 9.376 1.00 97.94 80 GLN A N 1
ATOM 590 C CA . GLN A 1 80 ? 2.056 -5.195 9.179 1.00 97.94 80 GLN A CA 1
ATOM 591 C C . GLN A 1 80 ? 2.086 -5.860 7.800 1.00 97.94 80 GLN A C 1
ATOM 593 O O . GLN A 1 80 ? 3.155 -5.927 7.193 1.00 97.94 80 GLN A O 1
ATOM 598 N N . ALA A 1 81 ? 0.945 -6.342 7.303 1.00 97.25 81 ALA A N 1
ATOM 599 C CA . ALA A 1 81 ? 0.858 -6.929 5.968 1.00 97.25 81 ALA A CA 1
ATOM 600 C C . ALA A 1 81 ? 1.171 -5.889 4.881 1.00 97.25 81 ALA A C 1
ATOM 602 O O . ALA A 1 81 ? 1.975 -6.167 3.990 1.00 97.25 81 ALA A O 1
ATOM 603 N N . ASP A 1 82 ? 0.632 -4.675 5.015 1.00 98.00 82 ASP A N 1
ATOM 604 C CA . ASP A 1 82 ? 0.901 -3.563 4.098 1.00 98.00 82 ASP A CA 1
ATOM 605 C C . ASP A 1 82 ? 2.389 -3.194 4.068 1.00 98.00 82 ASP A C 1
ATOM 607 O O . ASP A 1 82 ? 2.973 -3.004 2.999 1.00 98.00 82 ASP A O 1
ATOM 611 N N . ILE A 1 83 ? 3.034 -3.123 5.238 1.00 98.12 83 ILE A N 1
ATOM 612 C CA . ILE A 1 83 ? 4.471 -2.838 5.331 1.00 98.12 83 ILE A CA 1
ATOM 613 C C . ILE A 1 83 ? 5.288 -3.937 4.647 1.00 98.12 83 ILE A C 1
ATOM 615 O O . ILE A 1 83 ? 6.229 -3.627 3.917 1.00 98.12 83 ILE A O 1
ATOM 619 N N . LEU A 1 84 ? 4.951 -5.211 4.865 1.00 97.88 84 LEU A N 1
ATOM 620 C CA . LEU A 1 84 ? 5.654 -6.322 4.219 1.00 97.88 84 LEU A CA 1
ATOM 621 C C . LEU A 1 84 ? 5.523 -6.254 2.696 1.00 97.88 84 LEU A C 1
ATOM 623 O O . LEU A 1 84 ? 6.531 -6.384 2.002 1.00 97.88 84 LEU A O 1
ATOM 627 N N . GLN A 1 85 ? 4.326 -5.958 2.185 1.00 97.25 85 GLN A N 1
ATOM 628 C CA . GLN A 1 85 ? 4.113 -5.770 0.752 1.00 97.25 85 GLN A CA 1
ATOM 629 C C . GLN A 1 85 ? 4.967 -4.619 0.201 1.00 97.25 85 GLN A C 1
ATOM 631 O O . GLN A 1 85 ? 5.654 -4.790 -0.804 1.00 97.25 85 GLN A O 1
ATOM 636 N N . GLN A 1 86 ? 4.986 -3.465 0.873 1.00 97.50 86 GLN A N 1
ATOM 637 C CA . GLN A 1 86 ? 5.807 -2.326 0.447 1.00 97.50 86 GLN A CA 1
ATOM 638 C C . GLN A 1 86 ? 7.307 -2.649 0.464 1.00 97.50 86 GLN A C 1
ATOM 640 O O . GLN A 1 86 ? 8.051 -2.197 -0.405 1.00 97.50 86 GLN A O 1
ATOM 645 N N . VAL A 1 87 ? 7.775 -3.434 1.438 1.00 97.56 87 VAL A N 1
ATOM 646 C CA . VAL A 1 87 ? 9.176 -3.875 1.502 1.00 97.56 87 VAL A CA 1
ATOM 647 C C . VAL A 1 87 ? 9.526 -4.788 0.327 1.00 97.56 87 VAL A C 1
ATOM 649 O O . VAL A 1 87 ? 10.609 -4.636 -0.243 1.00 97.56 87 VAL A O 1
ATOM 652 N N . ASP A 1 88 ? 8.633 -5.702 -0.051 1.00 94.81 88 ASP A N 1
ATOM 653 C CA . ASP A 1 88 ? 8.831 -6.570 -1.214 1.00 94.81 88 ASP A CA 1
ATOM 654 C C . ASP A 1 88 ? 8.834 -5.759 -2.521 1.00 94.81 88 ASP A C 1
ATOM 656 O O . ASP A 1 88 ? 9.748 -5.908 -3.332 1.00 94.81 88 ASP A O 1
ATOM 660 N N . GLU A 1 89 ? 7.909 -4.808 -2.681 1.00 94.19 89 GLU A N 1
ATOM 661 C CA . GLU A 1 89 ? 7.876 -3.891 -3.831 1.00 94.19 89 GLU A CA 1
ATOM 662 C C . GLU A 1 89 ? 9.162 -3.054 -3.942 1.00 94.19 89 GLU A C 1
ATOM 664 O O . GLU A 1 89 ? 9.743 -2.929 -5.024 1.00 94.19 89 GLU A O 1
ATOM 669 N N . LEU A 1 90 ? 9.657 -2.511 -2.824 1.00 95.69 90 LEU A N 1
ATOM 670 C CA . LEU A 1 90 ? 10.915 -1.759 -2.792 1.00 95.69 90 LEU A CA 1
ATOM 671 C C . LEU A 1 90 ? 12.124 -2.641 -3.115 1.00 95.69 90 LEU A C 1
ATOM 673 O O . LEU A 1 90 ? 13.061 -2.188 -3.777 1.00 95.69 90 LEU A O 1
ATOM 677 N N . ARG A 1 91 ? 12.123 -3.894 -2.654 1.00 95.88 91 ARG A N 1
ATOM 678 C CA . ARG A 1 91 ? 13.182 -4.861 -2.959 1.00 95.88 91 ARG A CA 1
ATOM 679 C C . ARG A 1 91 ? 13.210 -5.191 -4.448 1.00 95.88 91 ARG A C 1
ATOM 681 O O . ARG A 1 91 ? 14.292 -5.199 -5.042 1.00 95.88 91 ARG A O 1
ATOM 688 N N . ASP A 1 92 ? 12.051 -5.439 -5.045 1.00 92.81 92 ASP A N 1
ATOM 689 C CA . ASP A 1 92 ? 11.927 -5.729 -6.472 1.00 92.81 92 ASP A CA 1
ATOM 690 C C . ASP A 1 92 ? 12.329 -4.519 -7.321 1.00 92.81 92 ASP A C 1
ATOM 692 O O . ASP A 1 92 ? 13.082 -4.662 -8.292 1.00 92.81 92 ASP A O 1
ATOM 696 N N . GLU A 1 93 ? 11.919 -3.314 -6.914 1.00 94.94 93 GLU A N 1
ATOM 697 C CA . GLU A 1 93 ? 12.344 -2.070 -7.553 1.00 94.94 93 GLU A CA 1
ATOM 698 C C . GLU A 1 93 ? 13.861 -1.887 -7.477 1.00 94.94 93 GLU A C 1
ATOM 700 O O . GLU A 1 93 ? 14.488 -1.593 -8.495 1.00 94.94 93 GLU A O 1
ATOM 705 N N . GLY A 1 94 ? 14.470 -2.118 -6.311 1.00 95.31 94 GLY A N 1
ATOM 706 C CA . GLY A 1 94 ? 15.921 -2.065 -6.142 1.00 95.31 94 GLY A CA 1
ATOM 707 C C . GLY A 1 94 ? 16.644 -3.054 -7.059 1.00 95.31 94 GLY A C 1
ATOM 708 O O . GLY A 1 94 ? 17.526 -2.663 -7.821 1.00 95.31 94 GLY A O 1
ATOM 709 N N . SER A 1 95 ? 16.206 -4.319 -7.087 1.00 95.12 95 SER A N 1
ATOM 710 C CA . SER A 1 95 ? 16.789 -5.341 -7.969 1.00 95.12 95 SER A CA 1
ATOM 711 C C . SER A 1 95 ? 16.690 -4.955 -9.448 1.00 95.12 95 SER A C 1
ATOM 713 O O . SER A 1 95 ? 17.636 -5.136 -10.222 1.00 95.12 95 SER A O 1
ATOM 715 N N . ARG A 1 96 ? 15.546 -4.396 -9.856 1.00 95.44 96 ARG A N 1
ATOM 716 C CA . ARG A 1 96 ? 15.330 -3.889 -11.211 1.00 95.44 96 ARG A CA 1
ATOM 717 C C . ARG A 1 96 ? 16.262 -2.720 -11.528 1.00 95.44 96 ARG A C 1
ATOM 719 O O . ARG A 1 96 ? 16.865 -2.699 -12.604 1.00 95.44 96 ARG A O 1
ATOM 726 N N . GLN A 1 97 ? 16.375 -1.752 -10.621 1.00 95.81 97 GLN A N 1
ATOM 727 C CA . GLN A 1 97 ? 17.238 -0.586 -10.786 1.00 95.81 97 GLN A CA 1
ATOM 728 C C . GLN A 1 97 ? 18.709 -0.978 -10.890 1.00 95.81 97 GLN A C 1
ATOM 730 O O . GLN A 1 97 ? 19.403 -0.440 -11.754 1.00 95.81 97 GLN A O 1
ATOM 735 N N . ASP A 1 98 ? 19.169 -1.943 -10.098 1.00 96.81 98 ASP A N 1
ATOM 736 C CA . ASP A 1 98 ? 20.543 -2.445 -10.152 1.00 96.81 98 ASP A CA 1
ATOM 737 C C . ASP A 1 98 ? 20.850 -3.075 -11.513 1.00 96.81 98 ASP A C 1
ATOM 739 O O . ASP A 1 98 ? 21.811 -2.687 -12.185 1.00 96.81 98 ASP A O 1
ATOM 743 N N . LYS A 1 99 ? 19.984 -3.982 -11.986 1.00 96.75 99 LYS A N 1
ATOM 744 C CA . LYS A 1 99 ? 20.114 -4.606 -13.315 1.00 96.75 99 LYS A CA 1
ATOM 745 C C . LYS A 1 99 ? 20.131 -3.561 -14.430 1.00 96.75 99 LYS A C 1
ATOM 747 O O . LYS A 1 99 ? 21.003 -3.592 -15.297 1.00 96.75 99 LYS A O 1
ATOM 752 N N . ASN A 1 100 ? 19.210 -2.600 -14.384 1.00 97.75 100 ASN A N 1
ATOM 753 C CA . ASN A 1 100 ? 19.126 -1.529 -15.376 1.00 97.75 100 ASN A CA 1
ATOM 754 C C . ASN A 1 100 ? 20.326 -0.573 -15.308 1.00 97.75 100 ASN A C 1
ATOM 756 O O . ASN A 1 100 ? 20.763 -0.061 -16.338 1.00 97.75 100 ASN A O 1
ATOM 760 N N . SER A 1 101 ? 20.891 -0.340 -14.123 1.00 97.25 101 SER A N 1
ATOM 761 C CA . SER A 1 101 ? 22.095 0.477 -13.949 1.00 97.25 101 SER A CA 1
ATOM 762 C C . SER A 1 101 ? 23.320 -0.204 -14.558 1.00 97.25 101 SER A C 1
ATOM 764 O O . SER A 1 101 ? 24.080 0.447 -15.276 1.00 97.25 101 SER A O 1
ATOM 766 N N . ILE A 1 102 ? 23.470 -1.518 -14.365 1.00 96.88 102 ILE A N 1
ATOM 767 C CA . ILE A 1 102 ? 24.513 -2.324 -15.020 1.00 96.88 102 ILE A CA 1
ATOM 768 C C . ILE A 1 102 ? 24.335 -2.286 -16.543 1.00 96.88 102 ILE A C 1
ATOM 770 O O . ILE A 1 102 ? 25.281 -1.958 -17.264 1.00 96.88 102 ILE A O 1
ATOM 774 N N . ALA A 1 103 ? 23.116 -2.531 -17.033 1.00 97.44 103 ALA A N 1
ATOM 775 C CA . ALA A 1 103 ? 22.802 -2.471 -18.458 1.00 97.44 103 ALA A CA 1
ATOM 776 C C . ALA A 1 103 ? 23.134 -1.095 -19.055 1.00 97.44 103 ALA A C 1
ATOM 778 O O . ALA A 1 103 ? 23.732 -1.008 -20.125 1.00 97.44 103 ALA A O 1
ATOM 779 N N . ARG A 1 104 ? 22.837 -0.005 -18.334 1.00 97.44 104 ARG A N 1
ATOM 780 C CA . ARG A 1 104 ? 23.192 1.361 -18.743 1.00 97.44 104 ARG A CA 1
ATOM 781 C C . ARG A 1 104 ? 24.699 1.538 -18.919 1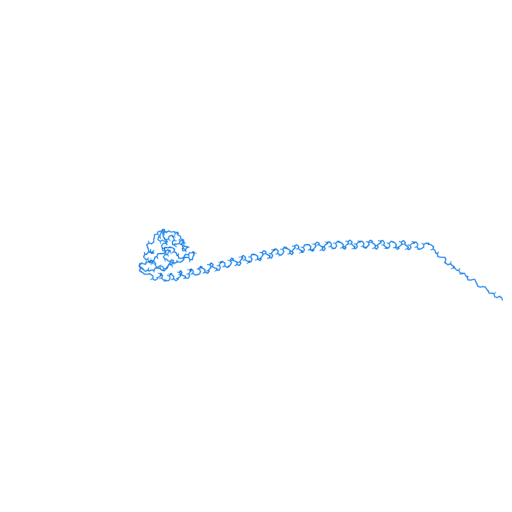.00 97.44 104 ARG A C 1
ATOM 783 O O . ARG A 1 104 ? 25.129 2.138 -19.901 1.00 97.44 104 ARG A O 1
ATOM 790 N N . VAL A 1 105 ? 25.500 1.034 -17.979 1.00 96.38 105 VAL A N 1
ATOM 791 C CA . VAL A 1 105 ? 26.968 1.122 -18.040 1.00 96.38 105 VAL A CA 1
ATOM 792 C C . VAL A 1 105 ? 27.51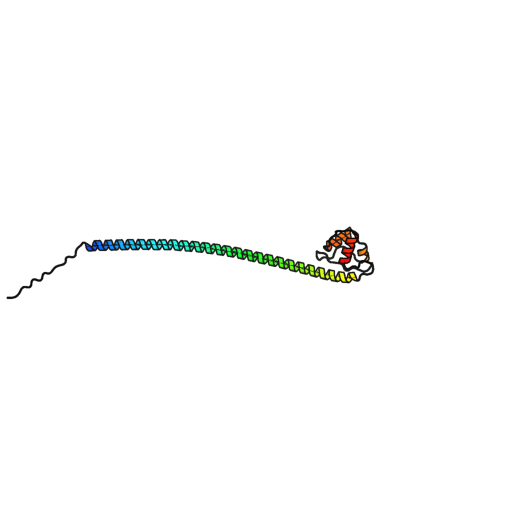4 0.337 -19.232 1.00 96.38 105 VAL A C 1
ATOM 794 O O . VAL A 1 105 ? 28.377 0.847 -19.948 1.00 96.38 105 VAL A O 1
ATOM 797 N N . ILE A 1 106 ? 26.990 -0.865 -19.480 1.00 95.56 106 ILE A N 1
ATOM 798 C CA . ILE A 1 106 ? 27.373 -1.696 -20.629 1.00 95.56 106 ILE A CA 1
ATOM 799 C C . ILE A 1 106 ? 27.004 -0.988 -21.938 1.00 95.56 106 ILE A C 1
ATOM 801 O O . ILE A 1 106 ? 27.867 -0.758 -22.787 1.00 95.56 106 ILE A O 1
ATOM 805 N N . ASN A 1 107 ? 25.751 -0.553 -22.067 1.00 96.31 107 ASN A N 1
ATOM 806 C CA . ASN A 1 107 ? 25.229 0.090 -23.273 1.00 96.31 107 ASN A CA 1
ATOM 807 C C . ASN A 1 107 ? 25.923 1.420 -23.583 1.00 96.31 107 ASN A C 1
ATOM 809 O O . ASN A 1 107 ? 26.120 1.752 -24.749 1.00 96.31 107 ASN A O 1
ATOM 813 N N . ASN A 1 108 ? 26.376 2.161 -22.570 1.00 95.50 108 ASN A N 1
ATOM 814 C CA . ASN A 1 108 ? 27.158 3.386 -22.760 1.00 95.50 108 ASN A CA 1
ATOM 815 C C . ASN A 1 108 ? 28.499 3.161 -23.474 1.00 95.50 108 ASN A C 1
ATOM 817 O O . ASN A 1 108 ? 29.062 4.100 -24.052 1.00 95.50 108 ASN A O 1
ATOM 821 N N . ASN A 1 109 ? 29.008 1.929 -23.490 1.00 92.69 109 ASN A N 1
ATOM 822 C CA . ASN A 1 109 ? 30.195 1.562 -24.256 1.00 92.69 109 ASN A CA 1
ATOM 823 C C . ASN A 1 109 ? 29.882 1.114 -25.689 1.00 92.69 109 ASN A C 1
ATOM 825 O O . ASN A 1 109 ? 30.819 0.897 -26.454 1.00 92.69 109 ASN A O 1
ATOM 829 N N . ALA A 1 110 ? 28.611 1.029 -26.092 1.00 93.12 110 ALA A N 1
ATOM 830 C CA . ALA A 1 110 ? 28.257 0.723 -27.471 1.00 93.12 110 ALA A CA 1
ATOM 831 C C . ALA A 1 110 ? 28.724 1.845 -28.412 1.00 93.12 110 ALA A C 1
ATOM 833 O O . ALA A 1 110 ? 28.485 3.035 -28.174 1.00 93.12 110 ALA A O 1
ATOM 834 N N . ARG A 1 111 ? 29.439 1.459 -29.473 1.00 89.81 111 ARG A N 1
ATOM 835 C CA . ARG A 1 111 ? 30.006 2.385 -30.472 1.00 89.81 111 ARG A CA 1
ATOM 836 C C . ARG A 1 111 ? 29.615 2.017 -31.895 1.00 89.81 111 ARG A C 1
ATOM 838 O O . ARG A 1 111 ? 29.443 2.908 -32.716 1.00 89.81 111 ARG A O 1
ATOM 845 N N . LEU A 1 112 ? 29.478 0.724 -32.177 1.00 92.62 112 LEU A N 1
ATOM 846 C CA . LEU A 1 112 ? 29.180 0.216 -33.509 1.00 92.62 112 LEU A CA 1
ATOM 847 C C . LEU A 1 112 ? 27.721 -0.228 -33.593 1.00 92.62 112 LEU A C 1
ATOM 849 O O . LEU A 1 112 ? 27.136 -0.680 -32.610 1.00 92.62 112 LEU A O 1
ATOM 853 N N . ASP A 1 113 ? 27.131 -0.114 -34.780 1.00 93.25 113 ASP A N 1
ATOM 854 C CA . ASP A 1 113 ? 25.727 -0.454 -35.030 1.00 93.25 113 ASP A CA 1
ATOM 855 C C . ASP A 1 113 ? 25.384 -1.925 -34.722 1.00 93.25 113 ASP A C 1
ATOM 857 O O . ASP A 1 113 ? 24.233 -2.247 -34.415 1.00 93.25 113 ASP A O 1
ATOM 861 N N . ASP A 1 114 ? 26.360 -2.821 -34.802 1.00 95.50 114 ASP A N 1
ATOM 862 C CA . ASP A 1 114 ? 26.245 -4.248 -34.502 1.00 95.50 114 ASP A CA 1
ATOM 863 C C . ASP A 1 114 ? 26.517 -4.585 -33.028 1.00 95.50 114 ASP A C 1
ATOM 865 O O . ASP A 1 114 ? 26.272 -5.716 -32.612 1.00 95.50 114 ASP A O 1
ATOM 869 N N . THR A 1 115 ? 26.963 -3.615 -32.217 1.00 95.19 115 THR A N 1
ATOM 870 C CA . THR A 1 115 ? 27.225 -3.842 -30.793 1.00 95.19 115 THR A CA 1
ATOM 871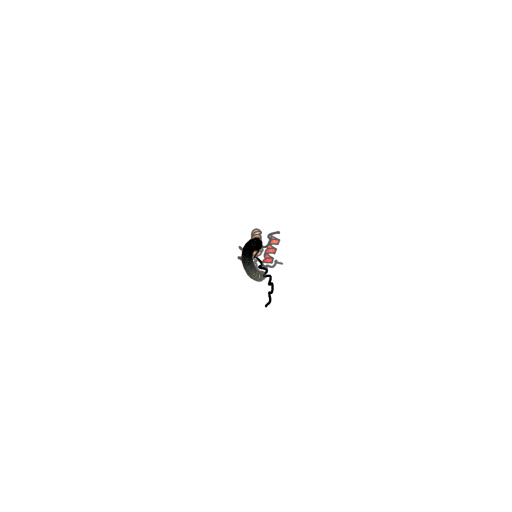 C C . THR A 1 115 ? 25.934 -4.245 -30.092 1.00 95.19 115 THR A C 1
ATOM 873 O O . THR A 1 115 ? 24.936 -3.517 -30.157 1.00 95.19 115 THR A O 1
ATOM 876 N N . LEU A 1 116 ? 25.972 -5.401 -29.425 1.00 96.62 116 LEU A N 1
ATOM 877 C CA . LEU A 1 116 ? 24.851 -5.928 -28.658 1.00 96.62 116 LEU A CA 1
ATOM 878 C C . LEU A 1 116 ? 24.520 -4.997 -27.491 1.00 96.62 116 LEU A C 1
ATOM 880 O O . LEU A 1 116 ? 25.421 -4.498 -26.816 1.00 96.62 116 LEU A O 1
ATOM 884 N N . LEU A 1 117 ? 23.228 -4.775 -27.266 1.00 97.50 117 LEU A N 1
ATOM 885 C CA . LEU A 1 117 ? 22.752 -4.024 -26.113 1.00 97.50 117 LEU A CA 1
ATOM 886 C C . LEU A 1 117 ? 22.277 -4.976 -25.025 1.00 97.50 117 LEU A C 1
ATOM 888 O O . LEU A 1 117 ? 21.513 -5.905 -25.290 1.00 97.50 117 LEU A O 1
ATOM 892 N N . GLU A 1 118 ? 22.683 -4.683 -23.797 1.00 97.81 118 GLU A N 1
ATOM 893 C CA . GLU A 1 118 ? 22.128 -5.312 -22.614 1.00 97.81 118 GLU A CA 1
ATOM 894 C C . GLU A 1 118 ? 20.677 -4.826 -22.433 1.00 97.81 118 GLU A C 1
ATOM 896 O O . GLU A 1 118 ? 20.427 -3.608 -22.391 1.00 97.81 118 GLU A O 1
ATOM 901 N N . PRO A 1 119 ? 19.702 -5.746 -22.370 1.00 97.00 119 PRO A N 1
ATOM 902 C CA . PRO A 1 119 ? 18.297 -5.399 -22.243 1.00 97.00 119 PRO A CA 1
ATOM 903 C C . PRO A 1 119 ? 17.955 -4.847 -20.858 1.00 97.00 119 PRO A C 1
ATOM 905 O O . PRO A 1 119 ? 18.605 -5.132 -19.856 1.00 97.00 119 PRO A O 1
ATOM 908 N N . PHE A 1 120 ? 16.883 -4.060 -20.807 1.00 97.88 120 PHE A N 1
ATOM 909 C CA . PHE A 1 120 ? 16.357 -3.504 -19.562 1.00 97.88 120 PHE A CA 1
ATOM 910 C C . PHE A 1 120 ? 15.186 -4.329 -19.034 1.00 97.88 120 PHE A C 1
ATOM 912 O O . PHE A 1 120 ? 14.518 -5.046 -19.779 1.00 97.88 120 PHE A O 1
ATOM 919 N N . TYR A 1 121 ? 14.905 -4.159 -17.749 1.00 97.25 121 TYR A N 1
ATOM 920 C CA . TYR A 1 121 ? 13.752 -4.696 -17.048 1.00 97.25 121 TYR A CA 1
ATOM 921 C C . TYR A 1 121 ? 12.701 -3.591 -16.866 1.00 97.25 121 TYR A C 1
ATOM 923 O O . TYR A 1 121 ? 13.010 -2.485 -16.404 1.00 97.25 121 TYR A O 1
ATOM 931 N N . GLY A 1 122 ? 11.466 -3.875 -17.279 1.00 95.44 122 GLY A N 1
ATOM 932 C CA . GLY A 1 122 ? 10.331 -2.957 -17.229 1.00 95.44 122 GLY A CA 1
ATOM 933 C C . GLY A 1 122 ? 9.732 -2.831 -15.830 1.00 95.44 122 GLY A C 1
ATOM 934 O O . GLY A 1 122 ? 10.155 -3.512 -14.902 1.00 95.44 122 GLY A O 1
ATOM 935 N N . ILE A 1 123 ? 8.730 -1.965 -15.667 1.00 93.50 123 ILE A N 1
ATOM 936 C CA . ILE A 1 123 ? 8.065 -1.696 -14.371 1.00 93.50 123 ILE A CA 1
ATOM 937 C C . ILE A 1 123 ? 7.444 -2.937 -13.707 1.00 93.50 123 ILE A C 1
ATOM 939 O O . ILE A 1 123 ? 7.195 -2.932 -12.512 1.00 93.50 123 ILE A O 1
ATOM 943 N N . ASN A 1 124 ? 7.223 -4.006 -14.469 1.00 91.81 124 ASN A N 1
ATOM 944 C CA . ASN A 1 124 ? 6.732 -5.296 -13.988 1.00 91.81 124 ASN A CA 1
ATOM 945 C C . ASN A 1 124 ? 7.856 -6.252 -13.533 1.00 91.81 124 ASN A C 1
ATOM 947 O O . ASN A 1 124 ? 7.606 -7.442 -13.364 1.00 91.81 124 ASN A O 1
ATOM 951 N N . GLY A 1 125 ? 9.104 -5.782 -13.447 1.00 92.50 125 GLY A N 1
ATOM 952 C CA . GLY A 1 125 ? 10.270 -6.592 -13.076 1.00 92.50 125 GLY A CA 1
ATOM 953 C C . GLY A 1 125 ? 10.722 -7.598 -14.144 1.00 92.50 125 GLY A C 1
ATOM 954 O O . GLY A 1 125 ? 11.708 -8.307 -13.941 1.00 92.50 125 GLY A O 1
ATOM 955 N N . GLN A 1 126 ? 10.047 -7.663 -15.295 1.00 93.75 126 GLN A N 1
ATOM 956 C CA . GLN A 1 126 ? 10.380 -8.569 -16.395 1.00 93.75 126 GLN A CA 1
ATOM 957 C C . GLN A 1 126 ? 11.221 -7.871 -17.458 1.00 93.75 126 GLN A C 1
ATOM 959 O O . GLN A 1 126 ? 11.259 -6.645 -17.541 1.00 93.75 126 GLN A O 1
ATOM 964 N N . LEU A 1 127 ? 11.874 -8.661 -18.308 1.00 95.62 127 LEU A N 1
ATOM 965 C CA . LEU A 1 127 ? 12.603 -8.140 -19.457 1.00 95.62 127 LEU A CA 1
ATOM 966 C C . LEU A 1 127 ? 11.674 -7.309 -20.352 1.00 95.62 127 LEU A C 1
ATOM 968 O O . LEU A 1 127 ? 10.575 -7.754 -20.686 1.00 95.62 127 LEU A O 1
ATOM 972 N N . VAL A 1 128 ? 12.122 -6.125 -20.769 1.00 96.75 128 VAL A N 1
ATOM 973 C CA . VAL A 1 128 ? 11.363 -5.271 -21.685 1.00 96.75 128 VAL A CA 1
ATOM 974 C C . VAL A 1 128 ? 11.145 -6.023 -23.006 1.00 96.75 128 VAL A C 1
ATOM 976 O O . VAL A 1 128 ? 12.119 -6.381 -23.679 1.00 96.75 128 VAL A O 1
ATOM 979 N N . PRO A 1 129 ? 9.885 -6.261 -23.416 1.00 93.19 129 PRO A N 1
ATOM 980 C CA . PRO A 1 129 ? 9.598 -6.99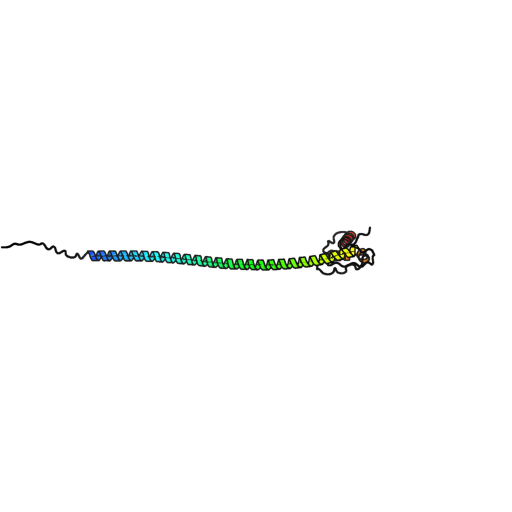9 -24.637 1.00 93.19 129 PRO A CA 1
ATOM 981 C C . PRO A 1 129 ? 10.152 -6.293 -25.874 1.00 93.19 129 PRO A C 1
ATOM 983 O O . PRO A 1 129 ? 10.019 -5.080 -26.027 1.00 93.19 129 PRO A O 1
ATOM 986 N N . HIS A 1 130 ? 10.727 -7.072 -26.794 1.00 93.38 130 HIS A N 1
ATOM 987 C CA . HIS A 1 130 ? 11.288 -6.570 -28.054 1.00 93.38 130 HIS A CA 1
ATOM 988 C C . HIS A 1 130 ? 12.323 -5.447 -27.878 1.00 93.38 130 HIS A C 1
ATOM 990 O O . HIS A 1 130 ? 12.402 -4.537 -28.708 1.00 93.38 130 HIS A O 1
ATOM 996 N N . PHE A 1 131 ? 13.120 -5.515 -26.808 1.00 96.75 131 PHE A N 1
ATOM 997 C CA . PHE A 1 131 ? 14.253 -4.619 -26.629 1.00 96.75 131 PHE A CA 1
ATOM 998 C C . PHE A 1 131 ? 15.199 -4.703 -27.846 1.00 96.75 131 PHE A C 1
ATOM 1000 O O . PHE A 1 131 ? 15.461 -5.809 -28.334 1.00 96.75 131 PHE A O 1
ATOM 1007 N N . PRO A 1 132 ? 15.683 -3.567 -28.388 1.00 96.56 132 PRO A N 1
ATOM 1008 C CA . PRO A 1 132 ? 16.542 -3.575 -29.566 1.00 96.56 132 PRO A CA 1
ATOM 1009 C C . PRO A 1 132 ? 17.833 -4.358 -29.280 1.00 96.56 132 PRO A C 1
ATOM 1011 O O . PRO A 1 132 ? 18.550 -4.004 -28.348 1.00 96.56 132 PRO A O 1
ATOM 1014 N N . PRO A 1 133 ? 18.168 -5.384 -30.084 1.00 96.06 133 PRO A N 1
ATOM 1015 C CA . PRO A 1 133 ? 19.309 -6.248 -29.793 1.00 96.06 133 PRO A CA 1
ATOM 1016 C C . PRO A 1 133 ? 20.653 -5.554 -30.020 1.00 96.06 133 PRO A C 1
ATOM 1018 O O . PRO A 1 133 ? 21.648 -5.970 -29.442 1.00 96.06 133 PRO A O 1
ATOM 1021 N N . THR A 1 134 ? 20.700 -4.511 -30.858 1.00 96.81 134 THR A N 1
ATOM 1022 C CA . THR A 1 134 ? 21.933 -3.772 -31.160 1.00 96.81 134 THR A CA 1
ATOM 1023 C C . THR A 1 134 ? 21.717 -2.264 -31.184 1.00 96.81 134 THR A C 1
ATOM 1025 O O . THR A 1 134 ? 20.590 -1.781 -31.358 1.00 96.81 134 THR A O 1
ATOM 1028 N N . LEU A 1 135 ? 22.814 -1.508 -31.099 1.00 94.69 135 LEU A N 1
ATOM 1029 C CA . LEU A 1 135 ? 22.808 -0.050 -31.246 1.00 94.69 135 LEU A CA 1
ATOM 1030 C C . LEU A 1 135 ? 22.129 0.400 -32.551 1.00 94.69 135 LEU A C 1
ATOM 1032 O O . LEU A 1 135 ? 21.273 1.285 -32.542 1.00 94.69 135 LEU A O 1
ATOM 1036 N N . GLY A 1 136 ? 22.439 -0.248 -33.671 1.00 93.56 136 GLY A N 1
ATOM 1037 C CA . GLY A 1 136 ? 21.854 0.056 -34.974 1.00 93.56 136 GLY A CA 1
ATOM 1038 C C . GLY A 1 136 ? 20.345 -0.205 -35.035 1.00 93.56 136 GLY A C 1
ATOM 1039 O O . GLY A 1 136 ? 19.629 0.502 -35.748 1.00 93.56 136 GLY A O 1
ATOM 1040 N N . HIS A 1 137 ? 19.834 -1.185 -34.283 1.00 95.25 137 HIS A N 1
ATOM 1041 C CA . HIS A 1 137 ? 18.389 -1.389 -34.126 1.00 95.25 137 HIS A CA 1
ATOM 1042 C C . HIS A 1 137 ? 17.766 -0.282 -33.269 1.00 95.25 137 HIS A C 1
ATOM 1044 O O . HIS A 1 137 ? 16.719 0.250 -33.635 1.00 95.25 137 HIS A O 1
ATOM 1050 N N . ALA A 1 138 ? 18.433 0.126 -32.184 1.00 93.94 138 ALA A N 1
ATOM 1051 C CA . ALA A 1 138 ? 17.982 1.222 -31.327 1.00 93.94 138 ALA A CA 1
ATOM 1052 C C . ALA A 1 138 ? 17.934 2.572 -32.071 1.00 93.94 138 ALA A C 1
ATOM 1054 O O . ALA A 1 138 ? 17.014 3.367 -31.866 1.00 93.94 138 ALA A O 1
ATOM 1055 N N . LYS A 1 139 ? 18.878 2.830 -32.988 1.00 91.50 139 LYS A N 1
ATOM 1056 C CA . LYS A 1 139 ? 18.897 4.042 -33.830 1.00 91.50 139 LYS A CA 1
ATOM 1057 C C . LYS A 1 139 ? 17.730 4.110 -34.820 1.00 91.50 139 LYS A C 1
ATOM 1059 O O . LYS A 1 139 ? 17.284 5.206 -35.146 1.00 91.50 139 LYS A O 1
ATOM 1064 N N . ARG A 1 140 ? 17.221 2.960 -35.272 1.00 93.00 140 ARG A N 1
ATOM 1065 C CA . ARG A 1 140 ? 16.188 2.833 -36.318 1.00 93.00 140 ARG A CA 1
ATOM 1066 C C . ARG A 1 140 ? 14.783 2.536 -35.772 1.00 93.00 140 ARG A C 1
ATOM 1068 O O . ARG A 1 140 ? 13.909 2.103 -36.525 1.00 93.00 140 ARG A O 1
ATOM 1075 N N . LEU A 1 141 ? 14.549 2.752 -34.475 1.00 94.00 141 LEU A N 1
ATOM 1076 C CA . LEU A 1 141 ? 13.251 2.487 -33.851 1.00 94.00 141 LEU A CA 1
ATOM 1077 C C . LEU A 1 141 ? 12.137 3.359 -34.447 1.00 94.00 141 LEU A C 1
ATOM 1079 O O . LEU A 1 141 ? 12.280 4.572 -34.590 1.00 94.00 141 LEU A O 1
ATOM 1083 N N . ARG A 1 142 ? 10.998 2.735 -34.748 1.00 93.81 142 ARG A N 1
ATOM 1084 C CA . ARG A 1 142 ? 9.786 3.405 -35.244 1.00 93.81 142 ARG A CA 1
ATOM 1085 C C . ARG A 1 142 ? 8.927 3.922 -34.089 1.00 93.81 142 ARG A C 1
ATOM 1087 O O . ARG A 1 142 ? 9.092 3.485 -32.956 1.00 93.81 142 ARG A O 1
ATOM 1094 N N . SER A 1 143 ? 8.009 4.839 -34.390 1.00 91.94 143 SER A N 1
ATOM 1095 C CA . SER A 1 143 ? 7.148 5.510 -33.403 1.00 91.94 143 SER A CA 1
ATOM 1096 C C . SER A 1 143 ? 6.441 4.552 -32.447 1.00 91.94 143 SER A C 1
ATOM 1098 O O . SER A 1 143 ? 6.620 4.660 -31.241 1.00 91.94 143 SER A O 1
ATOM 1100 N N . ASP A 1 144 ? 5.708 3.585 -32.989 1.00 92.75 144 ASP A N 1
ATOM 1101 C CA . ASP A 1 144 ? 4.994 2.542 -32.247 1.00 92.75 144 ASP A CA 1
ATOM 1102 C C . ASP A 1 144 ? 5.919 1.745 -31.315 1.00 92.75 144 ASP A C 1
ATOM 1104 O O . ASP A 1 144 ? 5.590 1.479 -30.158 1.00 92.75 144 ASP A O 1
ATOM 1108 N N . ARG A 1 145 ? 7.115 1.404 -31.804 1.00 95.50 145 ARG A N 1
ATOM 1109 C CA . ARG A 1 145 ? 8.108 0.650 -31.036 1.00 95.50 145 ARG A CA 1
ATOM 1110 C C . ARG A 1 145 ? 8.723 1.473 -29.913 1.00 95.50 145 ARG A C 1
ATOM 1112 O O . ARG A 1 145 ? 8.882 0.949 -28.817 1.00 95.50 145 ARG A O 1
ATOM 1119 N N . VAL A 1 146 ? 9.049 2.742 -30.155 1.00 95.94 146 VAL A N 1
ATOM 1120 C CA . VAL A 1 146 ? 9.558 3.636 -29.103 1.00 95.94 146 VAL A CA 1
ATOM 1121 C C . VAL A 1 146 ? 8.505 3.831 -28.016 1.00 95.94 146 VAL A C 1
ATOM 1123 O O . VAL A 1 146 ? 8.848 3.787 -26.840 1.00 95.94 146 VAL A O 1
ATOM 1126 N N . ASP A 1 147 ? 7.236 3.989 -28.388 1.00 97.12 147 ASP A N 1
ATOM 1127 C CA . ASP A 1 147 ? 6.150 4.204 -27.428 1.00 97.12 147 ASP A CA 1
ATOM 1128 C C . ASP A 1 147 ? 5.966 2.985 -26.522 1.00 97.12 147 ASP A C 1
ATOM 1130 O O . ASP A 1 147 ? 5.917 3.129 -25.302 1.00 97.12 147 ASP A O 1
ATOM 1134 N N . ALA A 1 148 ? 5.977 1.779 -27.098 1.00 96.31 148 ALA A N 1
ATOM 1135 C CA . ALA A 1 148 ? 5.922 0.537 -26.331 1.00 96.31 148 ALA A CA 1
ATOM 1136 C C . ALA A 1 148 ? 7.105 0.392 -25.355 1.00 96.31 148 ALA A C 1
ATOM 1138 O O . ALA A 1 148 ? 6.908 0.018 -24.199 1.00 96.31 148 ALA A O 1
ATOM 1139 N N . LEU A 1 149 ? 8.325 0.722 -25.794 1.00 97.25 149 LEU A N 1
ATOM 1140 C CA . LEU A 1 149 ? 9.524 0.655 -24.952 1.00 97.25 149 LEU A CA 1
ATOM 1141 C C . LEU A 1 149 ? 9.486 1.687 -23.818 1.00 97.25 149 LEU A C 1
ATOM 1143 O O . LEU A 1 149 ? 9.815 1.360 -22.681 1.00 97.25 149 LEU A O 1
ATOM 1147 N N . LEU A 1 150 ? 9.068 2.922 -24.103 1.00 97.19 150 LEU A N 1
ATOM 1148 C CA . LEU A 1 150 ? 8.932 3.967 -23.089 1.00 97.19 150 LEU A CA 1
ATOM 1149 C C . LEU A 1 150 ? 7.874 3.593 -22.047 1.00 97.19 150 LEU A C 1
ATOM 1151 O O . LEU A 1 150 ? 8.153 3.699 -20.857 1.00 97.19 150 LEU A O 1
ATOM 1155 N N . LEU A 1 151 ? 6.711 3.087 -22.470 1.00 96.81 151 LEU A N 1
ATOM 1156 C CA . LEU A 1 151 ? 5.663 2.626 -21.555 1.00 96.81 151 LEU A CA 1
ATOM 1157 C C . LEU A 1 151 ? 6.141 1.468 -20.674 1.00 96.81 151 LEU A C 1
ATOM 1159 O O . LEU A 1 151 ? 5.945 1.513 -19.462 1.00 96.81 151 LEU A O 1
ATOM 1163 N N . ALA A 1 152 ? 6.824 0.473 -21.251 1.00 96.25 152 ALA A N 1
ATOM 1164 C CA . ALA A 1 152 ? 7.388 -0.643 -20.490 1.00 96.25 152 ALA A CA 1
ATOM 1165 C C . ALA A 1 152 ? 8.398 -0.175 -19.424 1.00 96.25 152 ALA A C 1
ATOM 1167 O O . ALA A 1 152 ? 8.516 -0.788 -18.363 1.00 96.25 152 ALA A O 1
ATOM 1168 N N . LEU A 1 153 ? 9.098 0.930 -19.687 1.00 95.94 153 LEU A N 1
ATOM 1169 C CA . LEU A 1 153 ? 10.058 1.558 -18.779 1.00 95.94 153 LEU A CA 1
ATOM 1170 C C . LEU A 1 153 ? 9.431 2.583 -17.816 1.00 95.94 153 LEU A C 1
ATOM 1172 O O . LEU A 1 153 ? 10.154 3.162 -17.007 1.00 95.94 153 LEU A O 1
ATOM 1176 N N . GLY A 1 154 ? 8.117 2.826 -17.889 1.00 95.56 154 GLY A N 1
ATOM 1177 C CA . GLY A 1 154 ? 7.436 3.834 -17.066 1.00 95.56 154 GLY A CA 1
ATOM 1178 C C . GLY A 1 154 ? 7.760 5.280 -17.462 1.00 95.56 154 GLY A C 1
ATOM 1179 O O . GLY A 1 154 ? 7.658 6.194 -16.648 1.00 95.56 154 GLY A O 1
ATOM 1180 N N . LEU A 1 155 ? 8.184 5.506 -18.705 1.00 96.25 155 LEU A N 1
ATOM 1181 C CA . LEU A 1 155 ? 8.552 6.814 -19.236 1.00 96.25 155 LEU A CA 1
ATOM 1182 C C . LEU A 1 155 ? 7.404 7.414 -20.052 1.00 96.25 155 LEU A C 1
ATOM 1184 O O . LEU A 1 155 ? 6.686 6.722 -20.772 1.00 96.25 155 LEU A O 1
ATOM 1188 N N . GLY A 1 156 ? 7.264 8.739 -20.000 1.00 95.44 156 GLY A N 1
ATOM 1189 C CA . GLY A 1 156 ? 6.244 9.439 -20.780 1.00 95.44 156 GLY A CA 1
ATOM 1190 C C . GLY A 1 156 ? 6.453 9.297 -22.293 1.00 95.44 156 GLY A C 1
ATOM 1191 O O . GLY A 1 156 ? 7.583 9.352 -22.780 1.00 95.44 156 GLY A O 1
ATOM 1192 N N . VAL A 1 157 ? 5.353 9.200 -23.047 1.00 96.69 157 VAL A N 1
ATOM 1193 C CA . VAL A 1 157 ? 5.325 9.097 -24.524 1.00 96.69 157 VAL A CA 1
ATOM 1194 C C . VAL A 1 157 ? 4.947 10.410 -25.220 1.00 96.69 157 VAL A C 1
ATOM 1196 O O . VAL A 1 157 ? 4.611 10.436 -26.397 1.00 96.69 157 VAL A O 1
ATOM 1199 N N . ALA A 1 158 ? 5.009 11.537 -24.513 1.00 94.12 158 ALA A N 1
ATOM 1200 C CA . ALA A 1 158 ? 4.735 12.845 -25.103 1.00 94.12 158 ALA A CA 1
ATOM 1201 C C . ALA A 1 158 ? 5.922 13.362 -25.941 1.00 94.12 158 ALA A C 1
ATOM 1203 O O . ALA A 1 158 ? 7.092 13.111 -25.610 1.00 94.12 158 ALA A O 1
ATOM 1204 N N . GLY A 1 159 ? 5.611 14.141 -26.983 1.00 94.50 159 GLY A N 1
ATOM 1205 C CA . GLY A 1 159 ? 6.578 14.814 -27.860 1.00 94.50 159 GLY A CA 1
ATOM 1206 C C . GLY A 1 159 ? 6.693 14.192 -29.254 1.00 94.50 159 GLY A C 1
ATOM 1207 O O . GLY A 1 159 ? 6.025 13.209 -29.566 1.00 94.50 159 GLY A O 1
ATOM 1208 N N . SER A 1 160 ? 7.553 14.766 -30.100 1.00 96.19 160 SER A N 1
ATOM 1209 C CA . SER A 1 160 ? 7.854 14.225 -31.432 1.00 96.19 160 SER A CA 1
ATOM 1210 C C . SER A 1 160 ? 8.620 12.899 -31.344 1.00 96.19 160 SER A C 1
ATOM 1212 O O . SER A 1 160 ? 9.211 12.580 -30.311 1.00 96.19 160 SER A O 1
ATOM 1214 N N . LEU A 1 161 ? 8.656 12.134 -32.441 1.00 94.75 161 LEU A N 1
ATOM 1215 C CA . LEU A 1 161 ? 9.411 10.877 -32.507 1.00 94.75 161 LEU A CA 1
ATOM 1216 C C . LEU A 1 161 ? 10.877 11.058 -32.086 1.00 94.75 161 LEU A C 1
ATOM 1218 O O . LEU A 1 161 ? 11.380 10.275 -31.286 1.00 94.75 161 LEU A O 1
ATOM 1222 N N . ALA A 1 162 ? 11.530 12.118 -32.567 1.00 93.31 162 ALA A N 1
ATOM 1223 C CA . ALA A 1 162 ? 12.916 12.423 -32.223 1.00 93.31 162 ALA A CA 1
ATOM 1224 C C . ALA A 1 162 ? 13.098 12.622 -30.709 1.00 93.31 162 ALA A C 1
ATOM 1226 O O . ALA A 1 162 ? 13.976 12.011 -30.109 1.00 93.31 162 ALA A O 1
ATOM 1227 N N . VAL A 1 163 ? 12.211 13.390 -30.061 1.00 94.94 163 VAL A N 1
ATOM 1228 C CA . VAL A 1 163 ? 12.254 13.615 -28.603 1.00 94.94 163 VAL A CA 1
ATOM 1229 C C . VAL A 1 163 ? 12.109 12.303 -27.833 1.00 94.94 163 VAL A C 1
ATOM 1231 O O . VAL A 1 163 ? 12.816 12.071 -26.852 1.00 94.94 163 VAL A O 1
ATOM 1234 N N . ARG A 1 164 ? 11.206 11.425 -28.273 1.00 96.25 164 ARG A N 1
ATOM 1235 C CA . ARG A 1 164 ? 10.972 10.126 -27.630 1.00 96.25 164 ARG A CA 1
ATOM 1236 C C . ARG A 1 164 ? 12.135 9.162 -27.833 1.00 96.25 164 ARG A C 1
ATOM 1238 O O . ARG A 1 164 ? 12.533 8.493 -26.883 1.00 96.25 164 ARG A O 1
ATOM 1245 N N . GLN A 1 165 ? 12.729 9.145 -29.024 1.00 94.88 165 GLN A N 1
ATOM 1246 C CA . GLN A 1 165 ? 13.946 8.383 -29.306 1.00 94.88 165 GLN A CA 1
ATOM 1247 C C . GLN A 1 165 ? 15.113 8.858 -28.440 1.00 94.88 165 GLN A C 1
ATOM 1249 O O . GLN A 1 165 ? 15.769 8.028 -27.819 1.00 94.88 165 GLN A O 1
ATOM 1254 N N . THR A 1 166 ? 15.349 10.168 -28.343 1.00 94.69 166 THR A N 1
ATOM 1255 C CA . THR A 1 166 ? 16.387 10.731 -27.465 1.00 94.69 166 THR A CA 1
ATOM 1256 C C . THR A 1 166 ? 16.127 10.377 -26.004 1.00 94.69 166 THR A C 1
ATOM 1258 O O . THR A 1 166 ? 17.042 9.947 -25.307 1.00 94.69 166 THR A O 1
ATOM 1261 N N . ARG A 1 167 ? 14.875 10.478 -25.533 1.00 95.50 167 ARG A N 1
ATOM 1262 C CA . ARG A 1 167 ? 14.493 10.075 -24.168 1.00 95.50 167 ARG A CA 1
ATOM 1263 C C . ARG A 1 167 ? 14.824 8.609 -23.903 1.00 95.50 167 ARG A C 1
ATOM 1265 O O . ARG A 1 167 ? 15.445 8.308 -22.887 1.00 95.50 167 ARG A O 1
ATOM 1272 N N . PHE A 1 168 ? 14.440 7.721 -24.819 1.00 96.31 168 PHE A N 1
ATOM 1273 C CA . PHE A 1 168 ? 14.744 6.297 -24.725 1.00 96.31 168 PHE A CA 1
ATOM 1274 C C . PHE A 1 168 ? 16.259 6.054 -24.697 1.00 96.31 168 PHE A C 1
ATOM 1276 O O . PHE A 1 168 ? 16.756 5.480 -23.732 1.00 96.31 168 PHE A O 1
ATOM 1283 N N . LYS A 1 169 ? 16.999 6.557 -25.697 1.00 95.19 169 LYS A N 1
ATOM 1284 C CA . LYS A 1 169 ? 18.460 6.399 -25.823 1.00 95.19 169 LYS A CA 1
ATOM 1285 C C . LYS A 1 169 ? 19.195 6.872 -24.572 1.00 95.19 169 LYS A C 1
ATOM 1287 O O . LYS A 1 169 ? 19.971 6.111 -24.000 1.00 95.19 169 LYS A O 1
ATOM 1292 N N . ARG A 1 170 ? 18.881 8.080 -24.095 1.00 95.12 170 ARG A N 1
ATOM 1293 C CA . ARG A 1 170 ? 19.461 8.644 -22.871 1.00 95.12 170 ARG A CA 1
ATOM 1294 C C . ARG A 1 170 ? 19.183 7.765 -21.654 1.00 95.12 170 ARG A C 1
ATOM 1296 O O . ARG A 1 170 ? 20.083 7.535 -20.851 1.00 95.12 170 ARG A O 1
ATOM 1303 N N . TYR A 1 171 ? 17.959 7.257 -21.514 1.00 96.06 171 TYR A N 1
ATOM 1304 C CA . TYR A 1 171 ? 17.587 6.405 -20.384 1.00 96.06 171 TYR A CA 1
ATOM 1305 C C . TYR A 1 171 ? 18.350 5.071 -20.371 1.00 96.06 171 TYR A C 1
ATOM 1307 O O . TYR A 1 171 ? 18.792 4.626 -19.307 1.00 96.06 171 TYR A O 1
ATOM 1315 N N . ILE A 1 172 ? 18.549 4.458 -21.543 1.00 96.38 172 ILE A N 1
ATOM 1316 C CA . ILE A 1 172 ? 19.283 3.189 -21.671 1.00 96.38 172 ILE A CA 1
ATOM 1317 C C . ILE A 1 172 ? 20.808 3.361 -21.741 1.00 96.38 172 ILE A C 1
ATOM 1319 O O . ILE A 1 172 ? 21.523 2.375 -21.886 1.00 96.38 172 ILE A O 1
ATOM 1323 N N . GLY A 1 173 ? 21.312 4.592 -21.603 1.00 95.19 173 GLY A N 1
ATOM 1324 C CA . GLY A 1 173 ? 22.744 4.889 -21.534 1.00 95.19 173 GLY A CA 1
ATOM 1325 C C . GLY A 1 173 ? 23.430 5.065 -22.879 1.00 95.19 173 GLY A C 1
ATOM 1326 O O . GLY A 1 173 ? 24.650 5.124 -22.915 1.00 95.19 173 GLY A O 1
ATOM 1327 N N . LEU A 1 174 ? 22.689 5.161 -23.981 1.00 94.19 174 LEU A N 1
ATOM 1328 C CA . LEU A 1 174 ? 23.284 5.439 -25.283 1.00 94.19 174 LEU A CA 1
ATOM 1329 C C . LEU A 1 174 ? 23.656 6.917 -25.394 1.00 94.19 174 LEU A C 1
ATOM 1331 O O . LEU A 1 174 ? 22.896 7.797 -24.984 1.00 94.19 174 LEU A O 1
ATOM 1335 N N . ARG A 1 175 ? 24.824 7.176 -25.981 1.00 82.50 175 ARG A N 1
ATOM 1336 C CA . ARG A 1 175 ? 25.254 8.529 -26.332 1.00 82.50 175 ARG A CA 1
ATOM 1337 C C . ARG A 1 175 ? 24.462 9.006 -27.547 1.00 82.50 175 ARG A C 1
ATOM 1339 O O 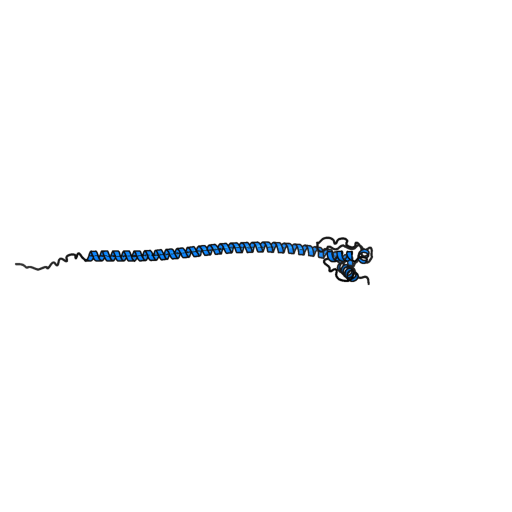. ARG A 1 175 ? 24.184 8.218 -28.452 1.00 82.50 175 ARG A O 1
ATOM 1346 N N . ASP A 1 176 ? 24.091 10.280 -27.543 1.00 70.19 176 ASP A N 1
ATOM 1347 C CA . ASP A 1 176 ? 23.646 10.938 -28.766 1.00 70.19 176 ASP A CA 1
ATOM 1348 C C . ASP A 1 176 ? 24.875 11.009 -29.694 1.00 70.19 176 ASP A C 1
ATOM 1350 O O . ASP A 1 176 ? 25.965 11.350 -29.233 1.00 70.19 176 ASP A O 1
ATOM 1354 N N . ASP A 1 177 ? 24.735 10.568 -30.949 1.00 60.81 177 ASP A N 1
ATOM 1355 C CA . ASP A 1 177 ? 25.810 10.700 -31.937 1.00 60.81 177 ASP A CA 1
ATOM 1356 C C . ASP A 1 177 ? 26.044 12.214 -32.144 1.00 60.81 177 ASP A C 1
ATOM 1358 O O . ASP A 1 177 ? 25.126 12.901 -32.598 1.00 60.81 177 ASP A O 1
ATOM 1362 N N . GLU A 1 178 ? 27.211 12.732 -31.739 1.00 45.59 178 GLU A N 1
ATOM 1363 C CA . GLU A 1 178 ? 27.701 14.067 -32.140 1.00 45.59 178 GLU A CA 1
ATOM 1364 C C . GLU A 1 178 ? 28.046 14.097 -33.634 1.00 45.59 178 GLU A C 1
ATOM 1366 O O . GLU A 1 178 ? 28.634 13.104 -34.130 1.00 45.59 178 GLU A O 1
#

Radius of gyration: 53.67 Å; Cα contacts (8 Å, |Δi|>4): 119; chains: 1; bounding box: 82×23×171 Å

Mean predicted aligned error: 10.9 Å